Protein AF-A0A1M4TS73-F1 (afdb_monomer_lite)

Secondary structure (DSSP, 8-state):
---------------------------HHHHHHHHHHHHHHHHHHHHHHHHHHHTS-------HHHHHHHHHHHH-TTTB-HHHHHHHTTS--SS-SSS-------B-GGGT-TT----EEEEEEEEEEEETTEEEEEEEEEEE--TTTHHHHTT-SEEEEEEEEEEES---TTSSTTEEEEEE-TTTTSEEEEEEEE-SS-EEEEEEEE-TT--EEEEETTEEEETTS-SEEEEEEBTTS-EEEEEE--S---GGGHHHHHHHHTT-HHHHHHHH-TTB-

Organism: NCBI:txid288992

Foldseek 3Di:
DDDDDDDDDDDDDDDDDDDDDDPDDPDVVVVVVVVVVVVVVVVVVVVVVVVVVVPPDPQDDCDPVNVVVQVVLLVDPVQWDPPVLVVCVVVQDPDDAPDRDDRGTHGDLCVSHPVRADDKDKFWDLQFDDLDLWGKIKMFIKGADDSLCCVVQPPAGIFGLAMEIEIAPDRDPVSDPQKDKDKDCSVPVKIKIWIWGDHPPDIWTKMWIADSNGFIWMATVNDIDRCVQARYKYWWQFPVRDIDIDGHHDGGDHSVCVVVVVVVCSVDPVSSCVRVPPGTD

pLDDT: mean 85.26, std 19.3, range [32.22, 98.88]

Radius of gyration: 32.84 Å; chains: 1; bounding box: 64×88×82 Å

Structure (mmCIF, N/CA/C/O backbone):
data_AF-A0A1M4TS73-F1
#
_entry.id   AF-A0A1M4TS73-F1
#
loop_
_atom_site.group_PDB
_atom_site.id
_atom_site.type_symbol
_atom_site.label_atom_id
_atom_site.label_alt_id
_atom_site.label_comp_id
_atom_site.label_asym_id
_atom_site.label_entity_id
_atom_site.label_seq_id
_atom_site.pdbx_PDB_ins_code
_atom_site.Cartn_x
_atom_site.Cartn_y
_atom_site.Cartn_z
_atom_site.occupancy
_atom_site.B_iso_or_equiv
_atom_site.auth_seq_id
_atom_site.auth_comp_id
_atom_site.auth_asym_id
_atom_site.auth_atom_id
_atom_site.pdbx_PDB_model_num
ATOM 1 N N . MET A 1 1 ? 41.821 68.475 14.437 1.00 40.31 1 MET A N 1
ATOM 2 C CA . MET A 1 1 ? 42.630 67.751 13.431 1.00 40.31 1 MET A CA 1
ATOM 3 C C . MET A 1 1 ? 41.850 67.799 12.128 1.00 40.31 1 MET A C 1
ATOM 5 O O . MET A 1 1 ? 40.757 67.265 12.087 1.00 40.31 1 MET A O 1
ATOM 9 N N . GLN A 1 2 ? 42.126 68.826 11.324 1.00 35.62 2 GLN A N 1
ATOM 10 C CA . GLN A 1 2 ? 42.818 68.731 10.027 1.00 35.62 2 GLN A CA 1
ATOM 11 C C . GLN A 1 2 ? 42.034 67.936 8.957 1.00 35.62 2 GLN A C 1
ATOM 13 O O . GLN A 1 2 ? 41.687 66.800 9.224 1.00 35.62 2 GLN A O 1
ATOM 18 N N . VAL A 1 3 ? 41.806 68.351 7.705 1.00 32.22 3 VAL A N 1
ATOM 19 C CA . VAL A 1 3 ? 41.843 69.615 6.932 1.00 32.22 3 VAL A CA 1
ATOM 20 C C . VAL A 1 3 ? 41.870 69.170 5.452 1.00 32.22 3 VAL A C 1
ATOM 22 O O . VAL A 1 3 ? 42.671 68.307 5.124 1.00 32.22 3 VAL A O 1
ATOM 25 N N . ILE A 1 4 ? 41.047 69.801 4.594 1.00 34.78 4 ILE A N 1
ATOM 26 C CA . ILE A 1 4 ? 41.249 70.048 3.135 1.00 34.78 4 ILE A CA 1
ATOM 27 C C . ILE A 1 4 ? 41.182 68.820 2.184 1.00 34.78 4 ILE A C 1
ATOM 29 O O . ILE A 1 4 ? 41.887 67.842 2.358 1.00 34.78 4 ILE A O 1
ATOM 33 N N . SER A 1 5 ? 40.256 68.736 1.212 1.00 33.47 5 SER A N 1
ATOM 34 C CA . SER A 1 5 ? 40.048 69.539 -0.022 1.00 33.47 5 SER A CA 1
ATOM 35 C C . SER A 1 5 ? 41.071 69.265 -1.141 1.00 33.47 5 SER A C 1
ATOM 37 O O . SER A 1 5 ? 42.264 69.450 -0.944 1.00 33.47 5 SER A O 1
ATOM 39 N N . LYS A 1 6 ? 40.600 68.889 -2.344 1.00 35.94 6 LYS A N 1
ATOM 40 C CA . LYS A 1 6 ? 40.761 69.665 -3.598 1.00 35.94 6 LYS A CA 1
ATOM 41 C C . LYS A 1 6 ? 40.408 68.867 -4.863 1.00 35.94 6 LYS A C 1
ATOM 43 O O . LYS A 1 6 ? 40.908 67.779 -5.114 1.00 35.94 6 LYS A O 1
ATOM 48 N N . TYR A 1 7 ? 39.571 69.525 -5.661 1.00 35.69 7 TYR A N 1
ATOM 49 C CA . TYR A 1 7 ? 39.469 69.541 -7.122 1.00 35.69 7 TYR A CA 1
ATOM 50 C C . TYR A 1 7 ? 40.737 69.166 -7.913 1.00 35.69 7 TYR A C 1
ATOM 52 O O . TYR A 1 7 ? 41.817 69.649 -7.576 1.00 35.69 7 TYR A O 1
ATOM 60 N N . ASN A 1 8 ? 40.561 68.541 -9.090 1.00 34.25 8 ASN A N 1
ATOM 61 C CA . ASN A 1 8 ? 41.087 69.138 -10.325 1.00 34.25 8 ASN A CA 1
ATOM 62 C C . ASN A 1 8 ? 40.422 68.655 -11.629 1.00 34.25 8 ASN A C 1
ATOM 64 O O . ASN A 1 8 ? 39.814 67.595 -11.706 1.00 34.25 8 ASN A O 1
ATOM 68 N N . VAL A 1 9 ? 40.546 69.535 -12.619 1.00 38.53 9 VAL A N 1
ATOM 69 C CA . VAL A 1 9 ? 39.827 69.704 -13.891 1.00 38.53 9 VAL A CA 1
ATOM 70 C C . VAL A 1 9 ? 40.741 69.349 -15.089 1.00 38.53 9 VAL A C 1
ATOM 72 O O . VAL A 1 9 ? 41.949 69.249 -14.897 1.00 38.53 9 VAL A O 1
ATOM 75 N N . ARG A 1 10 ? 40.153 69.303 -16.306 1.00 34.16 10 ARG A N 1
ATOM 76 C CA . ARG A 1 10 ? 40.708 69.207 -17.693 1.00 34.16 10 ARG A CA 1
ATOM 77 C C . ARG A 1 10 ? 40.729 67.782 -18.275 1.00 34.16 10 ARG A C 1
ATOM 79 O O . ARG A 1 10 ? 41.041 66.838 -17.576 1.00 34.16 10 ARG A O 1
ATOM 86 N N . GLU A 1 11 ? 40.365 67.542 -19.537 1.00 37.41 11 GLU A N 1
ATOM 87 C CA . GLU A 1 11 ? 40.541 68.392 -20.719 1.00 37.41 11 GLU A CA 1
ATOM 88 C C . GLU A 1 11 ? 39.588 67.995 -21.872 1.00 37.41 11 GLU A C 1
ATOM 90 O O . GLU A 1 11 ? 39.307 66.818 -22.092 1.00 37.41 11 GLU A O 1
ATOM 95 N N . GLN A 1 12 ? 39.103 68.990 -22.623 1.00 38.12 12 GLN A N 1
ATOM 96 C CA . GLN A 1 12 ? 38.418 68.814 -23.907 1.00 38.12 12 GLN A CA 1
ATOM 97 C C . GLN A 1 12 ? 39.434 68.507 -25.014 1.00 38.12 12 GLN A C 1
ATOM 99 O O . GLN A 1 12 ? 40.472 69.162 -25.095 1.00 38.12 12 GLN A O 1
ATOM 104 N N . LYS A 1 13 ? 39.076 67.631 -25.963 1.00 39.19 13 LYS A N 1
ATOM 105 C CA . LYS A 1 13 ? 39.692 67.635 -27.297 1.00 39.19 13 LYS A CA 1
ATOM 106 C C . LYS A 1 13 ? 38.648 67.438 -28.395 1.00 39.19 13 LYS A C 1
ATOM 108 O O . LYS A 1 13 ? 37.998 66.404 -28.500 1.00 39.19 13 LYS A O 1
ATOM 113 N N . VAL A 1 14 ? 38.511 68.489 -29.196 1.00 44.00 14 VAL A N 1
ATOM 114 C CA . VAL A 1 14 ? 37.722 68.603 -30.425 1.00 44.00 14 VAL A CA 1
ATOM 115 C C . VAL A 1 14 ? 38.475 67.934 -31.572 1.00 44.00 14 VAL A C 1
ATOM 117 O O . VAL A 1 14 ? 39.599 68.349 -31.839 1.00 44.00 14 VAL A O 1
ATOM 120 N N . VAL A 1 15 ? 37.856 67.007 -32.320 1.00 40.69 15 VAL A N 1
ATOM 121 C CA . VAL A 1 15 ? 38.262 66.708 -33.711 1.00 40.69 15 VAL A CA 1
ATOM 122 C C . VAL A 1 15 ? 37.055 66.347 -34.596 1.00 40.69 15 VAL A C 1
ATOM 124 O O . VAL A 1 15 ? 36.499 65.261 -34.523 1.00 40.69 15 VAL A O 1
ATOM 127 N N . ARG A 1 16 ? 36.700 67.322 -35.442 1.00 39.31 16 ARG A N 1
ATOM 128 C CA . ARG A 1 16 ? 36.253 67.275 -36.852 1.00 39.31 16 ARG A CA 1
ATOM 129 C C . ARG A 1 16 ? 35.307 66.162 -37.339 1.00 39.31 16 ARG A C 1
ATOM 131 O O . ARG A 1 16 ? 35.669 65.005 -37.513 1.00 39.31 16 ARG A O 1
ATOM 138 N N . SER A 1 17 ? 34.142 66.634 -37.783 1.00 43.31 17 SER A N 1
ATOM 139 C CA . SER A 1 17 ? 33.205 65.991 -38.701 1.00 43.31 17 SER A CA 1
ATOM 140 C C . SER A 1 17 ? 33.832 65.650 -40.061 1.00 43.31 17 SER A C 1
ATOM 142 O O . SER A 1 17 ? 34.280 66.545 -40.780 1.00 43.31 17 SER A O 1
ATOM 144 N N . LEU A 1 18 ? 33.750 64.382 -40.464 1.00 39.09 18 LEU A N 1
ATOM 145 C CA . LEU A 1 18 ? 33.918 63.932 -41.847 1.00 39.09 18 LEU A CA 1
ATOM 146 C C . LEU A 1 18 ? 32.549 63.479 -42.374 1.00 39.09 18 LEU A C 1
ATOM 148 O O . LEU A 1 18 ? 32.055 62.411 -42.023 1.00 39.09 18 LEU A O 1
ATOM 152 N N . LYS A 1 19 ? 31.918 64.312 -43.214 1.00 45.41 19 LYS A N 1
ATOM 153 C CA . LYS A 1 19 ? 30.784 63.899 -44.053 1.00 45.41 19 LYS A CA 1
ATOM 154 C C . LYS A 1 19 ? 31.331 62.999 -45.160 1.00 45.41 19 LYS A C 1
ATOM 156 O O . LYS A 1 19 ? 31.899 63.494 -46.128 1.00 45.41 19 LYS A O 1
ATOM 161 N N . ILE A 1 20 ? 31.143 61.693 -45.020 1.00 41.62 20 ILE A N 1
ATOM 162 C CA . ILE A 1 20 ? 31.355 60.725 -46.098 1.00 41.62 20 ILE A CA 1
ATOM 163 C C . ILE A 1 20 ? 29.976 60.418 -46.679 1.00 41.62 20 ILE A C 1
ATOM 165 O O . ILE A 1 20 ? 29.132 59.832 -46.004 1.00 41.62 20 ILE A O 1
ATOM 169 N N . GLN A 1 21 ? 29.723 60.844 -47.918 1.00 43.12 21 GLN A N 1
ATOM 170 C CA . GLN A 1 21 ? 28.577 60.339 -48.669 1.00 43.12 21 GLN A CA 1
ATOM 171 C C . GLN A 1 21 ? 28.865 58.903 -49.127 1.00 43.12 21 GLN A C 1
ATOM 173 O O . GLN A 1 21 ? 29.903 58.676 -49.755 1.00 43.12 21 GLN A O 1
ATOM 178 N N . PRO A 1 22 ? 27.979 57.926 -48.867 1.00 41.22 22 PRO A N 1
ATOM 179 C CA . PRO A 1 22 ? 28.157 56.591 -49.406 1.00 41.22 22 PRO A CA 1
ATOM 180 C C . PRO A 1 22 ? 27.790 56.580 -50.893 1.00 41.22 22 PRO A C 1
ATOM 182 O O . PRO A 1 22 ? 26.641 56.772 -51.289 1.00 41.22 22 PRO A O 1
ATOM 185 N N . LYS A 1 23 ? 28.797 56.313 -51.724 1.00 45.22 23 LYS A N 1
ATOM 186 C CA . LYS A 1 23 ? 28.644 55.957 -53.134 1.00 45.22 23 LYS A CA 1
ATOM 187 C C . LYS A 1 23 ? 28.017 54.559 -53.185 1.00 45.22 23 LYS A C 1
ATOM 189 O O . LYS A 1 23 ? 28.698 53.563 -52.953 1.00 45.22 23 LYS A O 1
ATOM 194 N N . ILE A 1 24 ? 26.711 54.476 -53.435 1.00 46.25 24 ILE A N 1
ATOM 195 C CA . ILE A 1 24 ? 26.005 53.200 -53.607 1.00 46.25 24 ILE A CA 1
ATOM 196 C C . ILE A 1 24 ? 26.412 52.623 -54.969 1.00 46.25 24 ILE A C 1
ATOM 198 O O . ILE A 1 24 ? 25.808 52.930 -55.993 1.00 46.25 24 ILE A O 1
ATOM 202 N N . SER A 1 25 ? 27.454 51.789 -55.000 1.00 49.38 25 SER A N 1
ATOM 203 C CA . SER A 1 25 ? 27.663 50.873 -56.122 1.00 49.38 25 SER A CA 1
ATOM 204 C C . SER A 1 25 ? 26.724 49.682 -55.936 1.00 49.38 25 SER A C 1
ATOM 206 O O . SER A 1 25 ? 26.858 48.927 -54.970 1.00 49.38 25 SER A O 1
ATOM 208 N N . SER A 1 26 ? 25.764 49.506 -56.843 1.00 52.66 26 SER A N 1
ATOM 209 C CA . SER A 1 26 ? 24.875 48.344 -56.870 1.00 52.66 26 SER A CA 1
ATOM 210 C C . SER A 1 26 ? 25.666 47.086 -57.241 1.00 52.66 26 SER A C 1
ATOM 212 O O . SER A 1 26 ? 25.770 46.713 -58.409 1.00 52.66 26 SER A O 1
ATOM 214 N N . ASN A 1 27 ? 26.256 46.436 -56.242 1.00 49.09 27 ASN A N 1
ATOM 215 C CA . ASN A 1 27 ? 26.987 45.194 -56.430 1.00 49.09 27 ASN A CA 1
ATOM 216 C C . ASN A 1 27 ? 25.969 44.045 -56.567 1.00 49.09 27 ASN A C 1
ATOM 218 O O . ASN A 1 27 ? 25.380 43.608 -55.582 1.00 49.09 27 ASN A O 1
ATOM 222 N N . ARG A 1 28 ? 25.699 43.572 -57.793 1.00 52.41 28 ARG A N 1
ATOM 223 C CA . ARG A 1 28 ? 24.770 42.442 -58.025 1.00 52.41 28 ARG A CA 1
ATOM 224 C C . ARG A 1 28 ? 25.186 41.180 -57.257 1.00 52.41 28 ARG A C 1
ATOM 226 O O . ARG A 1 28 ? 24.311 40.417 -56.864 1.00 52.41 28 ARG A O 1
ATOM 233 N N . ASN A 1 29 ? 26.474 41.016 -56.951 1.00 52.31 29 ASN A N 1
ATOM 234 C CA . ASN A 1 29 ? 26.991 39.852 -56.228 1.00 52.31 29 ASN A CA 1
ATOM 235 C C . ASN A 1 29 ? 26.630 39.849 -54.735 1.00 52.31 29 ASN A C 1
ATOM 237 O O . ASN A 1 29 ? 26.471 38.777 -54.155 1.00 52.31 29 ASN A O 1
ATOM 241 N N . SER A 1 30 ? 26.433 41.014 -54.103 1.00 49.47 30 SER A N 1
ATOM 242 C CA . SER A 1 30 ? 26.021 41.055 -52.693 1.00 49.47 30 SER A CA 1
ATOM 243 C C . SER A 1 30 ? 24.557 40.659 -52.517 1.00 49.47 30 SER A C 1
ATOM 245 O O . SER A 1 30 ? 24.218 40.032 -51.519 1.00 49.47 30 SER A O 1
ATOM 247 N N . ARG A 1 31 ? 23.693 40.928 -53.507 1.00 51.28 31 ARG A N 1
ATOM 248 C CA . ARG A 1 31 ? 22.288 40.493 -53.473 1.00 51.28 31 ARG A CA 1
ATOM 249 C C . ARG A 1 31 ? 22.154 38.973 -53.533 1.00 51.28 31 ARG A C 1
ATOM 251 O O . ARG A 1 31 ? 21.348 38.436 -52.787 1.00 51.28 31 ARG A O 1
ATOM 258 N N . THR A 1 32 ? 22.961 38.283 -54.338 1.00 53.88 32 THR A N 1
ATOM 259 C CA . THR A 1 32 ? 22.939 36.811 -54.433 1.00 53.88 32 THR A CA 1
ATOM 260 C C . THR A 1 32 ? 23.463 36.143 -53.161 1.00 53.88 32 THR A C 1
ATOM 262 O O . THR A 1 32 ? 22.885 35.161 -52.704 1.00 53.88 32 THR A O 1
ATOM 265 N N . ILE A 1 33 ? 24.507 36.707 -52.540 1.00 56.88 33 ILE A N 1
ATOM 266 C CA . ILE A 1 33 ? 25.046 36.220 -51.258 1.00 56.88 33 ILE A CA 1
ATOM 267 C C . ILE A 1 33 ? 24.036 36.447 -50.125 1.00 56.88 33 ILE A C 1
ATOM 269 O O . ILE A 1 33 ? 23.786 35.536 -49.340 1.00 56.88 33 ILE A O 1
ATOM 273 N N . ILE A 1 34 ? 23.393 37.619 -50.072 1.00 57.78 34 ILE A N 1
ATOM 274 C CA . ILE A 1 34 ? 22.354 37.920 -49.075 1.00 57.78 34 ILE A CA 1
ATOM 275 C C . ILE A 1 34 ? 21.135 37.003 -49.261 1.00 57.78 34 ILE A C 1
ATOM 277 O O . ILE A 1 34 ? 20.620 36.490 -48.272 1.00 57.78 34 ILE A O 1
ATOM 281 N N . LEU A 1 35 ? 20.708 36.734 -50.503 1.00 56.47 35 LEU A N 1
ATOM 282 C CA . LEU A 1 35 ? 19.601 35.812 -50.792 1.00 56.47 35 LEU A CA 1
ATOM 283 C C . LEU A 1 35 ? 19.943 34.365 -50.394 1.00 56.47 35 LEU A C 1
ATOM 285 O O . LEU A 1 35 ? 19.110 33.676 -49.810 1.00 56.47 35 LEU A O 1
ATOM 289 N N . GLY A 1 36 ? 21.180 33.928 -50.654 1.00 57.94 36 GLY A N 1
ATOM 290 C CA . GLY A 1 36 ? 21.688 32.617 -50.242 1.00 57.94 36 GLY A CA 1
ATOM 291 C C . GLY A 1 36 ? 21.758 32.463 -48.720 1.00 57.94 36 GLY A C 1
ATOM 292 O O . GLY A 1 36 ? 21.301 31.456 -48.186 1.00 57.94 36 GLY A O 1
ATOM 293 N N . MET A 1 37 ? 22.238 33.483 -48.001 1.00 61.59 37 MET A N 1
ATOM 294 C CA . MET A 1 37 ? 22.248 33.489 -46.531 1.00 61.59 37 MET A CA 1
ATOM 295 C C . MET A 1 37 ? 20.830 33.506 -45.938 1.00 61.59 37 MET A C 1
ATOM 297 O O . MET A 1 37 ? 20.600 32.883 -44.903 1.00 61.59 37 MET A O 1
ATOM 301 N N . PHE A 1 38 ? 19.865 34.153 -46.601 1.00 65.31 38 PHE A N 1
ATOM 302 C CA . PHE A 1 38 ? 18.457 34.139 -46.187 1.00 65.31 38 PHE A CA 1
ATOM 303 C C . PHE A 1 38 ? 17.812 32.754 -46.359 1.00 65.31 38 PHE A C 1
ATOM 305 O O . PHE A 1 38 ? 17.108 32.290 -45.466 1.00 65.31 38 PHE A O 1
ATOM 312 N N . LEU A 1 39 ? 18.097 32.064 -47.467 1.00 63.50 39 LEU A N 1
ATOM 313 C CA . LEU A 1 39 ? 17.620 30.700 -47.729 1.00 63.50 39 LEU A CA 1
ATOM 314 C C . LEU A 1 39 ? 18.223 29.674 -46.760 1.00 63.50 39 LEU A C 1
ATOM 316 O O . LEU A 1 39 ? 17.501 28.829 -46.235 1.00 63.50 39 LEU A O 1
ATOM 320 N N . VAL A 1 40 ? 19.521 29.782 -46.459 1.00 69.38 40 VAL A N 1
ATOM 321 C CA . VAL A 1 40 ? 20.187 28.928 -45.459 1.00 69.38 40 VAL A CA 1
ATOM 322 C C . VAL A 1 40 ? 19.634 29.195 -44.054 1.00 69.38 40 VAL A C 1
ATOM 324 O O . VAL A 1 40 ? 19.357 28.251 -43.321 1.00 69.38 40 VAL A O 1
ATOM 327 N N . SER A 1 41 ? 19.389 30.459 -43.698 1.00 65.25 41 SER A N 1
ATOM 328 C CA . SER A 1 41 ? 18.731 30.853 -42.443 1.00 65.25 41 SER A CA 1
ATOM 329 C C . SER A 1 41 ? 17.328 30.243 -42.302 1.00 65.25 41 SER A C 1
ATOM 331 O O . SER A 1 41 ? 17.013 29.655 -41.266 1.00 65.25 41 SER A O 1
ATOM 333 N N . GLN A 1 42 ? 16.506 30.296 -43.357 1.00 68.62 42 GLN A N 1
ATOM 334 C CA . GLN A 1 42 ? 15.168 29.697 -43.346 1.00 68.62 42 GLN A CA 1
ATOM 335 C C . GLN A 1 42 ? 15.200 28.167 -43.261 1.00 68.62 42 GLN A C 1
ATOM 337 O O . GLN A 1 42 ? 14.397 27.586 -42.533 1.00 68.62 42 GLN A O 1
ATOM 342 N N . LEU A 1 43 ? 16.152 27.510 -43.931 1.00 68.62 43 LEU A N 1
ATOM 343 C CA . LEU A 1 43 ? 16.362 26.064 -43.817 1.00 68.62 43 LEU A CA 1
ATOM 344 C C . LEU A 1 43 ? 16.800 25.662 -42.402 1.00 68.62 43 LEU A C 1
ATOM 346 O O . LEU A 1 43 ? 16.253 24.714 -41.847 1.00 68.62 43 LEU A O 1
ATOM 350 N N . VAL A 1 44 ? 17.717 26.404 -41.776 1.00 68.94 44 VAL A N 1
ATOM 351 C CA . VAL A 1 44 ? 18.142 26.155 -40.387 1.00 68.94 44 VAL A CA 1
ATOM 352 C C . VAL A 1 44 ? 16.976 26.347 -39.410 1.00 68.94 44 VAL A C 1
ATOM 354 O O . VAL A 1 44 ? 16.766 25.503 -38.542 1.00 68.94 44 VAL A O 1
ATOM 357 N N . LEU A 1 45 ? 16.155 27.388 -39.582 1.00 62.56 45 LEU A N 1
ATOM 358 C CA . LEU A 1 45 ? 14.942 27.602 -38.780 1.00 62.56 45 LEU A CA 1
ATOM 359 C C . LEU A 1 45 ? 13.899 26.485 -38.970 1.00 62.56 45 LEU A C 1
ATOM 361 O O . LEU A 1 45 ? 13.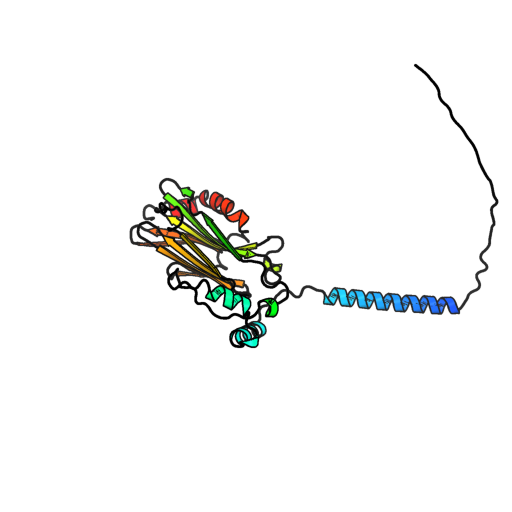268 26.075 -37.993 1.00 62.56 45 LEU A O 1
ATOM 365 N N . LEU A 1 46 ? 13.749 25.945 -40.184 1.00 61.69 46 LEU A N 1
ATOM 366 C CA . LEU A 1 46 ? 12.899 24.780 -40.475 1.00 61.69 46 LEU A CA 1
ATOM 367 C C . LEU A 1 46 ? 13.430 23.494 -39.821 1.00 61.69 46 LEU A C 1
ATOM 369 O O . LEU A 1 46 ? 12.654 22.729 -39.253 1.00 61.69 46 LEU A O 1
ATOM 373 N N . PHE A 1 47 ? 14.748 23.272 -39.820 1.00 58.84 47 PHE A N 1
ATOM 374 C CA . PHE A 1 47 ? 15.355 22.125 -39.135 1.00 58.84 47 PHE A CA 1
ATOM 375 C C . PHE A 1 47 ? 15.255 22.228 -37.607 1.00 58.84 47 PHE A C 1
ATOM 377 O O . PHE A 1 47 ? 14.987 21.217 -36.956 1.00 58.84 47 PHE A O 1
ATOM 384 N N . ILE A 1 48 ? 15.413 23.426 -37.033 1.00 62.53 48 ILE A N 1
ATOM 385 C CA . ILE A 1 48 ? 15.259 23.664 -35.588 1.00 62.53 48 ILE A CA 1
ATOM 386 C C . ILE A 1 48 ? 13.800 23.466 -35.161 1.00 62.53 48 ILE A C 1
ATOM 388 O O . ILE A 1 48 ? 13.539 22.820 -34.149 1.00 62.53 48 ILE A O 1
ATOM 392 N N . SER A 1 49 ? 12.837 23.962 -35.941 1.00 59.25 49 SER A N 1
ATOM 393 C CA . SER A 1 49 ? 11.411 23.772 -35.647 1.00 59.25 49 SER A CA 1
ATOM 394 C C . SER A 1 49 ? 10.951 22.322 -35.850 1.00 59.25 49 SER A C 1
ATOM 396 O O . SER A 1 49 ? 10.156 21.833 -35.049 1.00 59.25 49 SER A O 1
ATOM 398 N N . ALA A 1 50 ? 11.503 21.587 -36.822 1.00 56.69 50 ALA A N 1
ATOM 399 C CA . ALA A 1 50 ? 11.256 20.152 -36.982 1.00 56.69 50 ALA A CA 1
ATOM 400 C C . ALA A 1 50 ? 11.848 19.312 -35.832 1.00 56.69 50 ALA A C 1
ATOM 402 O O . ALA A 1 50 ? 11.175 18.410 -35.335 1.00 56.69 50 ALA A O 1
ATOM 403 N N . HIS A 1 51 ? 13.055 19.637 -35.349 1.00 56.25 51 HIS A N 1
ATOM 404 C CA . HIS A 1 51 ? 13.638 18.988 -34.165 1.00 56.25 51 HIS A CA 1
ATOM 405 C C . HIS A 1 51 ? 12.858 19.322 -32.885 1.00 56.25 51 HIS A C 1
ATOM 407 O O . HIS A 1 51 ? 12.581 18.427 -32.090 1.00 56.25 51 HIS A O 1
ATOM 413 N N . ALA A 1 52 ? 12.417 20.572 -32.715 1.00 52.19 52 ALA A N 1
ATOM 414 C CA . ALA A 1 52 ? 11.580 20.971 -31.584 1.00 52.19 52 ALA A CA 1
ATOM 415 C C . ALA A 1 52 ? 10.195 20.292 -31.607 1.00 52.19 52 ALA A C 1
ATOM 417 O O . ALA A 1 52 ? 9.654 19.953 -30.555 1.00 52.19 52 ALA A O 1
ATOM 418 N N . GLN A 1 53 ? 9.630 20.041 -32.794 1.00 51.06 53 GLN A N 1
ATOM 419 C CA . GLN A 1 53 ? 8.360 19.325 -32.950 1.00 51.06 53 GLN A CA 1
ATOM 420 C C . GLN A 1 53 ? 8.515 17.804 -32.759 1.00 51.06 53 GLN A C 1
ATOM 422 O O . GLN A 1 53 ? 7.597 17.172 -32.240 1.00 51.06 53 GLN A O 1
ATOM 427 N N . ALA A 1 54 ? 9.659 17.214 -33.130 1.00 48.91 54 ALA A N 1
ATOM 428 C CA . ALA A 1 54 ? 9.979 15.804 -32.874 1.00 48.91 54 ALA A CA 1
ATOM 429 C C . ALA A 1 54 ? 10.291 15.524 -31.391 1.00 48.91 54 ALA A C 1
ATOM 431 O O . ALA A 1 54 ? 10.112 14.405 -30.918 1.00 48.91 54 ALA A O 1
ATOM 432 N N . GLN A 1 55 ? 10.670 16.556 -30.634 1.00 45.19 55 GLN A N 1
ATOM 433 C CA . GLN A 1 55 ? 10.830 16.520 -29.180 1.00 45.19 55 GLN A CA 1
ATOM 434 C C . GLN A 1 55 ? 9.509 16.803 -28.429 1.00 45.19 55 GLN A C 1
ATOM 436 O O . GLN A 1 55 ? 9.510 17.177 -27.256 1.00 45.19 55 GLN A O 1
ATOM 441 N N . LYS A 1 56 ? 8.352 16.613 -29.083 1.00 47.94 56 LYS A N 1
ATOM 442 C CA . LYS A 1 56 ? 7.045 16.584 -28.413 1.00 47.94 56 LYS A CA 1
ATOM 443 C C . LYS A 1 56 ? 6.867 15.271 -27.650 1.00 47.94 56 LYS A C 1
ATOM 445 O O . LYS A 1 56 ? 6.565 14.247 -28.251 1.00 47.94 56 LYS A O 1
ATOM 450 N N . ASN A 1 57 ? 7.009 15.357 -26.325 1.00 53.78 57 ASN A N 1
ATOM 451 C CA . ASN A 1 57 ? 6.391 14.516 -25.289 1.00 53.78 57 ASN A CA 1
ATOM 452 C C . ASN A 1 57 ? 5.827 13.171 -25.774 1.00 53.78 57 ASN A C 1
ATOM 454 O O . ASN A 1 57 ? 4.613 13.008 -25.929 1.00 53.78 57 ASN A O 1
ATOM 458 N N . THR A 1 58 ? 6.687 12.171 -25.937 1.00 60.06 58 THR A N 1
ATOM 459 C CA . THR A 1 58 ? 6.222 10.786 -25.954 1.00 60.06 58 THR A CA 1
ATOM 460 C C . THR A 1 58 ? 5.895 10.384 -24.520 1.00 60.06 58 THR A C 1
ATOM 462 O O . THR A 1 58 ? 6.724 9.847 -23.788 1.00 60.06 58 THR A O 1
ATOM 465 N N . LYS A 1 59 ? 4.662 10.689 -24.100 1.00 80.44 59 LYS A N 1
ATOM 466 C CA . LYS A 1 59 ? 4.070 10.156 -22.869 1.00 80.44 59 LYS A CA 1
ATOM 467 C C . LYS A 1 59 ? 4.361 8.660 -22.779 1.00 80.44 59 LYS A C 1
ATOM 469 O O . LYS A 1 59 ? 4.186 7.931 -23.761 1.00 80.44 59 LYS A O 1
ATOM 474 N N . PHE A 1 60 ? 4.800 8.201 -21.609 1.00 88.25 60 PHE A N 1
ATOM 475 C CA . PHE A 1 60 ? 5.023 6.779 -21.403 1.00 88.25 60 PHE A CA 1
ATOM 476 C C . PHE A 1 60 ? 3.727 6.004 -21.670 1.00 88.25 60 PHE A C 1
ATOM 478 O O . PHE A 1 60 ? 2.667 6.318 -21.129 1.00 88.25 60 PHE A O 1
ATOM 485 N N . ASN A 1 61 ? 3.833 4.986 -22.519 1.00 90.50 61 ASN A N 1
ATOM 486 C CA . ASN A 1 61 ? 2.740 4.086 -22.858 1.00 90.50 61 ASN A CA 1
ATOM 487 C C . ASN A 1 61 ? 3.182 2.644 -22.604 1.00 90.50 61 ASN A C 1
ATOM 489 O O . ASN A 1 61 ? 4.217 2.239 -23.141 1.00 90.50 61 ASN A O 1
ATOM 493 N N . TRP A 1 62 ? 2.415 1.892 -21.813 1.00 93.50 62 TRP A N 1
ATOM 494 C CA . TRP A 1 62 ? 2.672 0.488 -21.472 1.00 93.50 62 TRP A CA 1
ATOM 495 C C . TRP A 1 62 ? 1.731 -0.443 -22.242 1.00 93.50 62 TRP A C 1
ATOM 497 O O . TRP A 1 62 ? 0.833 -1.076 -21.686 1.00 93.50 62 TRP A O 1
ATOM 507 N N . ASP A 1 63 ? 1.911 -0.468 -23.560 1.00 93.88 63 ASP A N 1
ATOM 508 C CA . ASP A 1 63 ? 1.101 -1.274 -24.470 1.00 93.88 63 ASP A CA 1
ATOM 509 C C . ASP A 1 63 ? 1.428 -2.778 -24.412 1.00 93.88 63 ASP A C 1
ATOM 511 O O . ASP A 1 63 ? 2.371 -3.232 -23.756 1.00 93.88 63 ASP A O 1
ATOM 515 N N . LEU A 1 64 ? 0.624 -3.570 -25.126 1.00 95.44 64 LEU A N 1
ATOM 516 C CA . LEU A 1 64 ? 0.781 -5.021 -25.206 1.00 95.44 64 LEU A CA 1
ATOM 517 C C . LEU A 1 64 ? 2.163 -5.442 -25.731 1.00 95.44 64 LEU A C 1
ATOM 519 O O . LEU A 1 64 ? 2.718 -6.422 -25.241 1.00 95.44 64 LEU A O 1
ATOM 523 N N . SER A 1 65 ? 2.737 -4.707 -26.686 1.00 96.06 65 SER A N 1
ATOM 524 C CA . SER A 1 65 ? 4.050 -5.036 -27.252 1.00 96.06 65 SER A CA 1
ATOM 525 C C . SER A 1 65 ? 5.141 -4.945 -26.185 1.00 96.06 65 SER A C 1
ATOM 527 O O . SER A 1 65 ? 5.910 -5.888 -25.988 1.00 96.06 65 SER A O 1
ATOM 529 N N . LYS A 1 66 ? 5.153 -3.856 -25.406 1.00 94.69 66 LYS A N 1
ATOM 530 C CA . LYS A 1 66 ? 6.101 -3.683 -24.297 1.00 94.69 66 LYS A CA 1
ATOM 531 C C . LYS A 1 66 ? 5.886 -4.687 -23.171 1.00 94.69 66 LYS A C 1
ATOM 533 O O . LYS A 1 66 ? 6.867 -5.196 -22.633 1.00 94.69 66 LYS A O 1
ATOM 538 N N . LYS A 1 67 ? 4.632 -5.025 -22.850 1.00 95.50 67 LYS A N 1
ATOM 539 C CA . LYS A 1 67 ? 4.305 -6.083 -21.878 1.00 95.50 67 LYS A CA 1
ATOM 540 C C . LYS A 1 67 ? 4.873 -7.438 -22.307 1.00 95.50 67 LYS A C 1
ATOM 542 O O . LYS A 1 67 ? 5.531 -8.101 -21.509 1.00 95.50 67 LYS A O 1
ATOM 547 N N . LEU A 1 68 ? 4.684 -7.821 -23.572 1.00 97.31 68 LEU A N 1
ATOM 548 C CA . LEU A 1 68 ? 5.228 -9.065 -24.125 1.00 97.31 68 LEU A CA 1
ATOM 549 C C . LEU A 1 68 ? 6.760 -9.058 -24.157 1.00 97.31 68 LEU A C 1
ATOM 551 O O . LEU A 1 68 ? 7.384 -10.062 -23.825 1.00 97.31 68 LEU A O 1
ATOM 555 N N . GLN A 1 69 ? 7.382 -7.928 -24.501 1.00 96.81 69 GLN A N 1
ATOM 556 C CA . GLN A 1 69 ? 8.837 -7.809 -24.435 1.00 96.81 69 GLN A CA 1
ATOM 557 C C . GLN A 1 69 ? 9.352 -7.928 -22.994 1.00 96.81 69 GLN A C 1
ATOM 559 O O . GLN A 1 69 ? 10.359 -8.589 -22.753 1.00 96.81 69 GLN A O 1
ATOM 564 N N . HIS A 1 70 ? 8.663 -7.324 -22.023 1.00 95.88 70 HIS A N 1
ATOM 565 C CA . HIS A 1 70 ? 9.027 -7.438 -20.614 1.00 95.88 70 HIS A CA 1
ATOM 566 C C . HIS A 1 70 ? 8.908 -8.878 -20.101 1.00 95.88 70 HIS A C 1
ATOM 568 O O . HIS A 1 70 ? 9.802 -9.333 -19.391 1.00 95.88 70 HIS A O 1
ATOM 574 N N . LEU A 1 71 ? 7.864 -9.608 -20.507 1.00 96.31 71 LEU A N 1
ATOM 575 C CA . LEU A 1 71 ? 7.714 -11.035 -20.213 1.00 96.31 71 LEU A CA 1
ATOM 576 C C . LEU A 1 71 ? 8.899 -11.846 -20.757 1.00 96.31 71 LEU A C 1
ATOM 578 O O . LEU A 1 71 ? 9.541 -12.562 -19.995 1.00 96.31 71 LEU A O 1
ATOM 582 N N . ARG A 1 72 ? 9.263 -11.652 -22.031 1.00 97.88 72 ARG A N 1
ATOM 583 C CA . ARG A 1 72 ? 10.433 -12.315 -22.636 1.00 97.88 72 ARG A CA 1
ATOM 584 C C . ARG A 1 72 ? 11.722 -12.015 -21.873 1.00 97.88 72 ARG A C 1
ATOM 586 O O . ARG A 1 72 ? 12.510 -12.918 -21.629 1.00 97.88 72 ARG A O 1
ATOM 593 N N . ASN A 1 73 ? 11.920 -10.770 -21.439 1.00 96.88 73 ASN A N 1
ATOM 594 C CA . ASN A 1 73 ? 13.084 -10.411 -20.626 1.00 96.88 73 ASN A CA 1
ATOM 595 C C . ASN A 1 73 ? 13.065 -11.134 -19.260 1.00 96.88 73 ASN A C 1
ATOM 597 O O . ASN A 1 73 ? 14.105 -11.539 -18.755 1.00 96.88 73 ASN A O 1
ATOM 601 N N . ARG A 1 74 ? 11.901 -11.354 -18.637 1.00 95.38 74 ARG A N 1
ATOM 602 C CA . ARG A 1 74 ? 11.837 -12.150 -17.394 1.00 95.38 74 ARG A CA 1
ATOM 603 C C . ARG A 1 74 ? 12.275 -13.600 -17.601 1.00 95.38 74 ARG A C 1
ATOM 605 O O . ARG A 1 74 ? 12.861 -14.172 -16.691 1.00 95.38 74 ARG A O 1
ATOM 612 N N . GLU A 1 75 ? 12.056 -14.159 -18.782 1.00 96.00 75 GLU A N 1
ATOM 613 C CA . GLU A 1 75 ? 12.417 -15.540 -19.128 1.00 96.00 75 GLU A CA 1
ATOM 614 C C . GLU A 1 75 ? 13.848 -15.667 -19.691 1.00 96.00 75 GLU A C 1
ATOM 616 O O . GLU A 1 75 ? 14.433 -16.748 -19.667 1.00 96.00 75 GLU A O 1
ATOM 621 N N . ASP A 1 76 ? 14.449 -14.563 -20.147 1.00 97.50 76 ASP A N 1
ATOM 622 C CA . ASP A 1 76 ? 15.796 -14.531 -20.720 1.00 97.50 76 ASP A CA 1
ATOM 623 C C . ASP A 1 76 ? 16.868 -14.150 -19.687 1.00 97.50 76 ASP A C 1
ATOM 625 O O . ASP A 1 76 ? 17.057 -12.978 -19.332 1.00 97.50 76 ASP A O 1
ATOM 629 N N . SER A 1 77 ? 17.656 -15.149 -19.282 1.00 96.94 77 SER A N 1
ATOM 630 C CA . SER A 1 77 ? 18.747 -14.995 -18.314 1.00 96.94 77 SER A CA 1
ATOM 631 C C . SER A 1 77 ? 19.840 -13.989 -18.695 1.00 96.94 77 SER A C 1
ATOM 633 O O . SER A 1 77 ? 20.533 -13.469 -17.813 1.00 96.94 77 SER A O 1
ATOM 635 N N . THR A 1 78 ? 19.991 -13.656 -19.982 1.00 97.38 78 THR A N 1
ATOM 636 C CA . THR A 1 78 ? 20.961 -12.649 -20.442 1.00 97.38 78 THR A CA 1
ATOM 637 C C . THR A 1 78 ? 20.545 -11.222 -20.065 1.00 97.38 78 THR A C 1
ATOM 639 O O . THR A 1 78 ? 21.389 -10.325 -19.930 1.00 97.38 78 THR A O 1
ATOM 642 N N . THR A 1 79 ? 19.252 -11.008 -19.815 1.00 97.06 79 THR A N 1
ATOM 643 C CA . THR A 1 79 ? 18.684 -9.701 -19.471 1.00 97.06 79 THR A CA 1
ATOM 644 C C . THR A 1 79 ? 18.645 -9.442 -17.964 1.00 97.06 79 THR A C 1
ATOM 646 O O . THR A 1 79 ? 18.457 -8.297 -17.538 1.00 97.06 79 THR A O 1
ATOM 649 N N . TRP A 1 80 ? 18.855 -10.474 -17.142 1.00 96.81 80 TRP A N 1
ATOM 650 C CA . TRP A 1 80 ? 18.721 -10.396 -15.692 1.00 96.81 80 TRP A CA 1
ATOM 651 C C . TRP A 1 80 ? 19.785 -9.524 -15.021 1.00 96.81 80 TRP A C 1
ATOM 653 O O . TRP A 1 80 ? 20.958 -9.458 -15.411 1.00 96.81 80 TRP A O 1
ATOM 663 N N . SER A 1 81 ? 19.382 -8.868 -13.935 1.00 95.00 81 SER A N 1
ATOM 664 C CA . SER A 1 81 ? 20.294 -8.164 -13.042 1.00 95.00 81 SER A CA 1
ATOM 665 C C . SER A 1 81 ? 20.943 -9.147 -12.066 1.00 95.00 81 SER A C 1
ATOM 667 O O . SER A 1 81 ? 20.435 -9.388 -10.971 1.00 95.00 81 SER A O 1
ATOM 669 N N . LYS A 1 82 ? 22.122 -9.676 -12.428 1.00 95.00 82 LYS A N 1
ATOM 670 C CA . LYS A 1 82 ? 22.932 -10.532 -11.533 1.00 95.00 82 LYS A CA 1
ATOM 671 C C . LYS A 1 82 ? 23.230 -9.862 -10.188 1.00 95.00 82 LYS A C 1
ATOM 673 O O . LYS A 1 82 ? 23.320 -10.538 -9.168 1.00 95.00 82 LYS A O 1
ATOM 678 N N . ARG A 1 83 ? 23.383 -8.531 -10.185 1.00 93.81 83 ARG A N 1
ATOM 679 C CA . ARG A 1 83 ? 23.616 -7.741 -8.970 1.00 93.81 83 ARG A CA 1
ATOM 680 C C . ARG A 1 83 ? 22.417 -7.804 -8.027 1.00 93.81 83 ARG A C 1
ATOM 682 O O . ARG A 1 83 ? 22.622 -8.126 -6.864 1.00 93.81 83 ARG A O 1
ATOM 689 N N . ASN A 1 84 ? 21.211 -7.503 -8.517 1.00 92.06 84 ASN A N 1
ATOM 690 C CA . ASN A 1 84 ? 20.007 -7.509 -7.678 1.00 92.06 84 ASN A CA 1
ATOM 691 C C . ASN A 1 84 ? 19.740 -8.920 -7.162 1.00 92.06 84 ASN A C 1
ATOM 693 O O . ASN A 1 84 ? 19.628 -9.101 -5.960 1.00 92.06 84 ASN A O 1
ATOM 697 N N . PHE A 1 85 ? 19.807 -9.919 -8.043 1.00 95.06 85 PHE A N 1
ATOM 698 C CA . PHE A 1 85 ? 19.603 -11.310 -7.653 1.00 95.06 85 PHE A CA 1
ATOM 699 C C . PHE A 1 85 ? 20.588 -11.770 -6.564 1.00 95.06 85 PHE A C 1
ATOM 701 O O . PHE A 1 85 ? 20.186 -12.384 -5.585 1.00 95.06 85 PHE A O 1
ATOM 708 N N . LYS A 1 86 ? 21.877 -11.412 -6.666 1.00 94.94 86 LYS A N 1
ATOM 709 C CA . LYS A 1 86 ? 22.873 -11.734 -5.628 1.00 94.94 86 LYS A CA 1
ATOM 710 C C . LYS A 1 86 ? 22.610 -11.027 -4.293 1.00 94.94 86 LYS A C 1
ATOM 712 O O . LYS A 1 86 ? 23.025 -11.549 -3.263 1.00 94.94 86 LYS A O 1
ATOM 717 N N . ILE A 1 87 ? 22.025 -9.830 -4.309 1.00 92.19 87 ILE A N 1
ATOM 718 C CA . ILE A 1 87 ? 21.617 -9.133 -3.081 1.00 92.19 87 ILE A CA 1
ATOM 719 C C . ILE A 1 87 ? 20.432 -9.879 -2.470 1.00 92.19 87 ILE A C 1
ATOM 721 O O . ILE A 1 87 ? 20.521 -10.282 -1.320 1.00 92.19 87 ILE A O 1
ATOM 725 N N . ASP A 1 88 ? 19.408 -10.164 -3.271 1.00 92.25 88 ASP A N 1
ATOM 726 C CA . ASP A 1 88 ? 18.177 -10.813 -2.815 1.00 92.25 88 ASP A CA 1
ATOM 727 C C . ASP A 1 88 ? 18.441 -12.211 -2.224 1.00 92.25 88 ASP A C 1
ATOM 729 O O . ASP A 1 88 ? 17.854 -12.582 -1.215 1.00 92.25 88 ASP A O 1
ATOM 733 N N . LEU A 1 89 ? 19.394 -12.970 -2.782 1.00 94.38 89 LEU A N 1
ATOM 734 C CA . LEU A 1 89 ? 19.797 -14.280 -2.250 1.00 94.38 89 LEU A CA 1
ATOM 735 C C . LEU A 1 89 ? 20.393 -14.237 -0.830 1.00 94.38 89 LEU A C 1
ATOM 737 O O . LEU A 1 89 ? 20.490 -15.285 -0.194 1.00 94.38 89 LEU A O 1
ATOM 741 N N . LYS A 1 90 ? 20.848 -13.076 -0.342 1.00 92.75 90 LYS A N 1
ATOM 742 C CA . LYS A 1 90 ? 21.416 -12.946 1.012 1.00 92.75 90 LYS A CA 1
ATOM 743 C C . LYS A 1 90 ? 20.353 -12.763 2.087 1.00 92.75 90 LYS A C 1
ATOM 745 O O . LYS A 1 90 ? 20.615 -13.112 3.232 1.00 92.75 90 LYS A O 1
ATOM 750 N N . ASP A 1 91 ? 19.188 -12.262 1.695 1.00 85.94 91 ASP A N 1
ATOM 751 C CA . ASP A 1 91 ? 18.115 -11.839 2.592 1.00 85.94 91 ASP A CA 1
ATOM 752 C C . ASP A 1 91 ? 16.861 -12.708 2.367 1.00 85.94 91 ASP A C 1
ATOM 754 O O . ASP A 1 91 ? 15.733 -12.224 2.403 1.00 85.94 91 ASP A O 1
ATOM 758 N N . ILE A 1 92 ? 17.053 -14.004 2.073 1.00 87.88 92 ILE A N 1
ATOM 759 C CA . ILE A 1 92 ? 15.938 -14.941 1.885 1.00 87.88 92 ILE A CA 1
ATOM 760 C C . ILE A 1 92 ? 15.246 -15.173 3.226 1.00 87.88 92 ILE A C 1
ATOM 762 O O . ILE A 1 92 ? 15.825 -15.746 4.151 1.00 87.88 92 ILE A O 1
ATOM 766 N N . GLU A 1 93 ? 13.969 -14.817 3.280 1.00 83.12 93 GLU A N 1
ATOM 767 C CA . GLU A 1 93 ? 13.072 -15.167 4.371 1.00 83.12 93 GLU A CA 1
ATOM 768 C C . GLU A 1 93 ? 12.151 -16.316 3.945 1.00 83.12 93 GLU A C 1
ATOM 770 O O . GLU A 1 93 ? 11.610 -16.329 2.841 1.00 83.12 93 GLU A O 1
ATOM 775 N N . PHE A 1 94 ? 11.953 -17.294 4.831 1.00 83.69 94 PHE A N 1
ATOM 776 C CA . PHE A 1 94 ? 11.069 -18.448 4.592 1.00 83.69 94 PHE A CA 1
ATOM 777 C C . PHE A 1 94 ? 9.723 -18.332 5.319 1.00 83.69 94 PHE A C 1
ATOM 779 O O . PHE A 1 94 ? 8.902 -19.247 5.290 1.00 83.69 94 PHE A O 1
ATOM 786 N N . SER A 1 95 ? 9.491 -17.207 5.987 1.00 81.00 95 SER A N 1
ATOM 787 C CA . SER A 1 95 ? 8.283 -16.911 6.750 1.00 81.00 95 SER A CA 1
ATOM 788 C C . SER A 1 95 ? 8.044 -15.409 6.707 1.00 81.00 95 SER A C 1
ATOM 790 O O . SER A 1 95 ? 8.994 -14.655 6.861 1.00 81.00 95 SER A O 1
ATOM 792 N N . GLY A 1 96 ? 6.807 -14.967 6.513 1.00 74.38 96 GLY A N 1
ATOM 793 C CA . GLY A 1 96 ? 6.516 -13.552 6.279 1.00 74.38 96 GLY A CA 1
ATOM 794 C C . GLY A 1 96 ? 5.132 -13.364 5.669 1.00 74.38 96 GLY A C 1
ATOM 795 O O . GLY A 1 96 ? 4.390 -14.338 5.521 1.00 74.38 96 GLY A O 1
ATOM 796 N N . LYS A 1 97 ? 4.731 -12.121 5.382 1.00 72.19 97 LYS A N 1
ATOM 797 C CA . LYS A 1 97 ? 3.306 -11.756 5.367 1.00 72.19 97 LYS A CA 1
ATOM 798 C C . LYS A 1 97 ? 2.835 -10.934 4.177 1.00 72.19 97 LYS A C 1
ATOM 800 O O . LYS A 1 97 ? 3.582 -10.091 3.703 1.00 72.19 97 LYS A O 1
ATOM 805 N N . PRO A 1 98 ? 1.526 -11.014 3.868 1.00 88.62 98 PRO A N 1
ATOM 806 C CA . PRO A 1 98 ? 0.692 -12.217 3.928 1.00 88.62 98 PRO A CA 1
ATOM 807 C C . PRO A 1 98 ? 1.229 -13.328 3.018 1.00 88.62 98 PRO A C 1
ATOM 809 O O . PRO A 1 98 ? 0.790 -14.467 3.137 1.00 88.62 98 PRO A O 1
ATOM 812 N N . MET A 1 99 ? 2.188 -13.013 2.145 1.00 91.44 99 MET A N 1
ATOM 813 C CA . MET A 1 99 ? 2.932 -13.972 1.347 1.00 91.44 99 MET A CA 1
ATOM 814 C C . MET A 1 99 ? 4.426 -13.858 1.643 1.00 91.44 99 MET A C 1
ATOM 816 O O . MET A 1 99 ? 4.967 -12.764 1.791 1.00 91.44 99 MET A O 1
ATOM 820 N N . VAL A 1 100 ? 5.103 -15.002 1.677 1.00 91.06 100 VAL A N 1
ATOM 821 C CA . VAL A 1 100 ? 6.568 -15.043 1.674 1.00 91.06 100 VAL A CA 1
ATOM 822 C C . VAL A 1 100 ? 7.063 -14.515 0.327 1.00 91.06 100 VAL A C 1
ATOM 824 O O . VAL A 1 100 ? 6.609 -14.973 -0.725 1.00 91.06 100 VAL A O 1
ATOM 827 N N . GLU A 1 101 ? 7.974 -13.542 0.347 1.00 88.31 101 GLU A N 1
ATOM 828 C CA . GLU A 1 101 ? 8.564 -12.997 -0.876 1.00 88.31 101 GLU A CA 1
ATOM 829 C C . GLU A 1 101 ? 9.554 -14.000 -1.471 1.00 88.31 101 GLU A C 1
ATOM 831 O O . GLU A 1 101 ? 10.637 -14.234 -0.940 1.00 88.31 101 GLU A O 1
ATOM 836 N N . GLY A 1 102 ? 9.182 -14.611 -2.595 1.00 90.25 102 GLY A N 1
ATOM 837 C CA . GLY A 1 102 ? 10.099 -15.457 -3.349 1.00 90.25 102 GLY A CA 1
ATOM 838 C C . GLY A 1 102 ? 11.201 -14.634 -4.018 1.00 90.25 102 GLY A C 1
ATOM 839 O O . GLY A 1 102 ? 10.945 -13.566 -4.578 1.00 90.25 102 GLY A O 1
ATOM 840 N N . VAL A 1 103 ? 12.426 -15.162 -4.018 1.00 92.06 103 VAL A N 1
ATOM 841 C CA . VAL A 1 103 ? 13.558 -14.555 -4.727 1.00 92.06 103 VAL A CA 1
ATOM 842 C C . VAL A 1 103 ? 13.627 -15.101 -6.151 1.00 92.06 103 VAL A C 1
ATOM 844 O O . VAL A 1 103 ? 14.037 -16.237 -6.383 1.00 92.06 103 VAL A O 1
ATOM 847 N N . PHE A 1 104 ? 13.246 -14.263 -7.115 1.00 93.00 104 PHE A N 1
ATOM 848 C CA . PHE A 1 104 ? 13.329 -14.555 -8.545 1.00 93.00 104 PHE A CA 1
ATOM 849 C C . PHE A 1 104 ? 14.362 -13.639 -9.208 1.00 93.00 104 PHE A C 1
ATOM 851 O O . PHE A 1 104 ? 14.436 -12.453 -8.871 1.00 93.00 104 PHE A O 1
ATOM 858 N N . PRO A 1 105 ? 15.149 -14.128 -10.179 1.00 93.69 105 PRO A N 1
ATOM 859 C CA . PRO A 1 105 ? 15.953 -13.234 -10.989 1.00 93.69 105 PRO A CA 1
ATOM 860 C C . PRO A 1 105 ? 15.034 -12.347 -11.844 1.00 93.69 105 PRO A C 1
ATOM 862 O O . PRO A 1 105 ? 14.076 -12.816 -12.453 1.00 93.69 105 PRO A O 1
ATOM 865 N N . GLY A 1 106 ? 15.323 -11.045 -11.873 1.00 93.31 106 GLY A N 1
ATOM 866 C CA . GLY A 1 106 ? 14.547 -10.058 -12.625 1.00 93.31 106 GLY A CA 1
ATOM 867 C C . GLY A 1 106 ? 15.385 -9.341 -13.686 1.00 93.31 106 GLY A C 1
ATOM 868 O O . GLY A 1 106 ? 16.602 -9.193 -13.506 1.00 93.31 106 GLY A O 1
ATOM 869 N N . PRO A 1 107 ? 14.768 -8.860 -14.781 1.00 95.06 107 PRO A N 1
ATOM 870 C CA . PRO A 1 107 ? 15.456 -8.108 -15.825 1.00 95.06 107 PRO A CA 1
ATOM 871 C C . PRO A 1 107 ? 16.047 -6.798 -15.286 1.00 95.06 107 PRO A C 1
ATOM 873 O O . PRO A 1 107 ? 15.566 -6.216 -14.312 1.00 95.06 107 PRO A O 1
ATOM 876 N N . LYS A 1 108 ? 17.103 -6.298 -15.934 1.00 94.88 108 LYS A N 1
ATOM 877 C CA . LYS A 1 108 ? 17.667 -4.974 -15.630 1.00 94.88 108 LYS A CA 1
ATOM 878 C C . LYS A 1 108 ? 16.610 -3.890 -15.859 1.00 94.88 108 LYS A C 1
ATOM 880 O O . LYS A 1 108 ? 16.018 -3.821 -16.933 1.00 94.88 108 LYS A O 1
ATOM 885 N N . TYR A 1 109 ? 16.439 -2.985 -14.896 1.00 92.88 109 TYR A N 1
ATOM 886 C CA . TYR A 1 109 ? 15.468 -1.887 -15.002 1.00 92.88 109 TYR A CA 1
ATOM 887 C C . TYR A 1 109 ? 15.724 -0.961 -16.201 1.00 92.88 109 TYR A C 1
ATOM 889 O O . TYR A 1 109 ? 14.776 -0.435 -16.777 1.00 92.88 109 TYR A O 1
ATOM 897 N N . SER A 1 110 ? 16.983 -0.828 -16.633 1.00 91.81 110 SER A N 1
ATOM 898 C CA . SER A 1 110 ? 17.370 -0.052 -17.819 1.00 91.81 110 SER A CA 1
ATOM 899 C C . SER A 1 110 ? 16.748 -0.561 -19.124 1.00 91.81 110 SER A C 1
ATOM 901 O O . SER A 1 110 ? 16.717 0.171 -20.103 1.00 91.81 110 SER A O 1
ATOM 903 N N . LEU A 1 111 ? 16.229 -1.794 -19.158 1.00 93.38 111 LEU A N 1
ATOM 904 C CA . LEU A 1 111 ? 15.517 -2.335 -20.323 1.00 93.38 111 LEU A CA 1
ATOM 905 C C . LEU A 1 111 ? 14.116 -1.733 -20.503 1.00 93.38 111 LEU A C 1
ATOM 907 O O . LEU A 1 111 ? 13.501 -1.932 -21.546 1.00 93.38 111 LEU A O 1
ATOM 911 N N . ILE A 1 112 ? 13.605 -1.021 -19.495 1.00 91.31 112 ILE A N 1
ATOM 912 C CA . ILE A 1 112 ? 12.353 -0.258 -19.585 1.00 91.31 112 ILE A CA 1
ATOM 913 C C . ILE A 1 112 ? 12.623 1.178 -20.049 1.00 91.31 112 ILE A C 1
ATOM 915 O O . ILE A 1 112 ? 11.825 1.741 -20.795 1.00 91.31 112 ILE A O 1
ATOM 919 N N . GLY A 1 113 ? 13.737 1.764 -19.607 1.00 84.94 113 GLY A N 1
ATOM 920 C CA . GLY A 1 113 ? 14.206 3.092 -19.993 1.00 84.94 113 GLY A CA 1
ATOM 921 C C . GLY A 1 113 ? 15.313 3.602 -19.068 1.00 84.94 113 GLY A C 1
ATOM 922 O O . GLY A 1 113 ? 15.536 3.055 -17.983 1.00 84.94 113 GLY A O 1
ATOM 923 N N . ASP A 1 114 ? 16.006 4.656 -19.490 1.00 71.56 114 ASP A N 1
ATOM 924 C CA . ASP A 1 114 ? 17.046 5.296 -18.681 1.00 71.56 114 ASP A CA 1
ATOM 925 C C . ASP A 1 114 ? 16.451 5.888 -17.396 1.00 71.56 114 ASP A C 1
ATOM 927 O O . ASP A 1 114 ? 15.344 6.429 -17.397 1.00 71.56 114 ASP A O 1
ATOM 931 N N . SER A 1 115 ? 17.167 5.755 -16.274 1.00 66.94 115 SER A N 1
ATOM 932 C CA . SER A 1 115 ? 16.700 6.197 -14.944 1.00 66.94 115 SER A CA 1
ATOM 933 C C . SER A 1 115 ? 15.325 5.641 -14.538 1.00 66.94 115 SER A C 1
ATOM 935 O O . SER A 1 115 ? 14.595 6.261 -13.769 1.00 66.94 115 SER A O 1
ATOM 937 N N . ALA A 1 116 ? 14.971 4.462 -15.059 1.00 68.50 116 ALA A N 1
ATOM 938 C CA . ALA A 1 116 ? 13.681 3.813 -14.862 1.00 68.50 116 ALA A CA 1
ATOM 939 C C . ALA A 1 116 ? 13.253 3.701 -13.395 1.00 68.50 116 ALA A C 1
ATOM 941 O O . ALA A 1 116 ? 12.186 4.179 -13.014 1.00 68.50 116 ALA A O 1
ATOM 942 N N . PHE A 1 117 ? 14.091 3.108 -12.549 1.00 79.81 117 PHE A N 1
ATOM 943 C CA . PHE A 1 117 ? 13.761 2.989 -11.137 1.00 79.81 117 PHE A CA 1
ATOM 944 C C . PHE A 1 117 ? 14.317 4.167 -10.340 1.00 79.81 117 PHE A C 1
ATOM 946 O O . PHE A 1 117 ? 15.527 4.372 -10.282 1.00 79.81 117 PHE A O 1
ATOM 953 N N . VAL A 1 118 ? 13.412 4.894 -9.693 1.00 81.81 118 VAL A N 1
ATOM 954 C CA . VAL A 1 118 ? 13.705 6.090 -8.885 1.00 81.81 118 VAL A CA 1
ATOM 955 C C . VAL A 1 118 ? 13.451 5.874 -7.397 1.00 81.81 118 VAL A C 1
ATOM 957 O O . VAL A 1 118 ? 14.157 6.461 -6.586 1.00 81.81 118 VAL A O 1
ATOM 960 N N . GLY A 1 119 ? 12.502 5.008 -7.031 1.00 89.75 119 GLY A N 1
ATOM 961 C CA . GLY A 1 119 ? 12.216 4.703 -5.632 1.00 89.75 119 GLY A CA 1
ATOM 962 C C . GLY A 1 119 ? 10.791 4.219 -5.382 1.00 89.75 119 GLY A C 1
ATOM 963 O O . GLY A 1 119 ? 9.860 4.497 -6.144 1.00 89.75 119 GLY A O 1
ATOM 964 N N . ASN A 1 120 ? 10.638 3.463 -4.302 1.00 95.75 120 ASN A N 1
ATOM 965 C CA . ASN A 1 120 ? 9.374 3.086 -3.686 1.00 95.75 120 ASN A CA 1
ATOM 966 C C . ASN A 1 120 ? 9.569 3.019 -2.166 1.00 95.75 120 ASN A C 1
ATOM 968 O O . ASN A 1 120 ? 10.697 2.950 -1.677 1.00 95.75 120 ASN A O 1
ATOM 972 N N . GLY A 1 121 ? 8.476 3.035 -1.411 1.00 97.44 121 GLY A N 1
ATOM 973 C CA . GLY A 1 121 ? 8.573 2.915 0.036 1.00 97.44 121 GLY A CA 1
ATOM 974 C C . GLY A 1 121 ? 7.237 2.763 0.742 1.00 97.44 121 GLY A C 1
ATOM 975 O O . GLY A 1 121 ? 6.167 2.749 0.128 1.00 97.44 121 GLY A O 1
ATOM 976 N N . THR A 1 122 ? 7.327 2.653 2.062 1.00 97.88 122 THR A N 1
ATOM 977 C CA . THR A 1 122 ? 6.188 2.557 2.973 1.00 97.88 122 THR A CA 1
ATOM 978 C C . THR A 1 122 ? 6.031 3.843 3.775 1.00 97.88 122 THR A C 1
ATOM 980 O O . THR A 1 122 ? 7.013 4.480 4.155 1.00 97.88 122 THR A O 1
ATOM 983 N N . VAL A 1 123 ? 4.797 4.196 4.110 1.00 97.94 123 VAL A N 1
ATOM 984 C CA . VAL A 1 123 ? 4.463 5.270 5.052 1.00 97.94 123 VAL A CA 1
ATOM 985 C C . VAL A 1 123 ? 3.441 4.742 6.049 1.00 97.94 123 VAL A C 1
ATOM 987 O O . VAL A 1 123 ? 2.458 4.130 5.653 1.00 97.94 123 VAL A O 1
ATOM 990 N N . GLY A 1 124 ? 3.648 4.953 7.345 1.00 96.62 124 GLY A N 1
ATOM 991 C CA . GLY A 1 124 ? 2.747 4.402 8.353 1.00 96.62 124 GLY A CA 1
ATOM 992 C C . GLY A 1 124 ? 2.876 5.053 9.720 1.00 96.62 124 GLY A C 1
ATOM 993 O O . GLY A 1 124 ? 3.771 5.865 9.958 1.00 96.62 124 GLY A O 1
ATOM 994 N N . ASN A 1 125 ? 1.971 4.681 10.622 1.00 96.88 125 ASN A N 1
ATOM 995 C CA . ASN A 1 125 ? 2.029 5.050 12.033 1.00 96.88 125 ASN A CA 1
ATOM 996 C C . ASN A 1 125 ? 1.833 3.812 12.912 1.00 96.88 125 ASN A C 1
ATOM 998 O O . ASN A 1 125 ? 0.704 3.365 13.115 1.00 96.88 125 ASN A O 1
ATOM 1002 N N . TYR A 1 126 ? 2.942 3.308 13.451 1.00 94.75 126 TYR A N 1
ATOM 1003 C CA . TYR A 1 126 ? 2.987 2.135 14.321 1.00 94.75 126 TYR A CA 1
ATOM 1004 C C . TYR A 1 126 ? 2.438 2.441 15.720 1.00 94.75 126 TYR A C 1
ATOM 1006 O O . TYR A 1 126 ? 1.742 1.615 16.295 1.00 94.75 126 TYR A O 1
ATOM 1014 N N . SER A 1 127 ? 2.655 3.649 16.245 1.00 93.88 127 SER A N 1
ATOM 1015 C CA . SER A 1 127 ? 2.186 4.048 17.584 1.00 93.88 127 SER A CA 1
ATOM 1016 C C . SER A 1 127 ? 0.676 4.326 17.652 1.00 93.88 127 SER A C 1
ATOM 1018 O O . SER A 1 127 ? 0.092 4.416 18.733 1.00 93.88 127 SER A O 1
ATOM 1020 N N . GLY A 1 128 ? 0.044 4.492 16.490 1.00 94.12 128 GLY A N 1
ATOM 1021 C CA . GLY A 1 128 ? -1.372 4.799 16.348 1.00 94.12 128 GLY A CA 1
ATOM 1022 C C . GLY A 1 128 ? -1.755 6.238 16.695 1.00 94.12 128 GLY A C 1
ATOM 1023 O O . GLY A 1 128 ? -0.974 7.041 17.206 1.00 94.12 128 GLY A O 1
ATOM 1024 N N . ILE A 1 129 ? -2.989 6.588 16.353 1.00 95.94 129 ILE A N 1
ATOM 1025 C CA . ILE A 1 129 ? -3.655 7.849 16.680 1.00 95.94 129 ILE A CA 1
ATOM 1026 C C . ILE A 1 129 ? -4.823 7.505 17.596 1.00 95.94 129 ILE A C 1
ATOM 1028 O O . ILE A 1 129 ? -5.592 6.593 17.297 1.00 95.94 129 ILE A O 1
ATOM 1032 N N . SER A 1 130 ? -4.950 8.204 18.722 1.00 94.69 130 SER A N 1
ATOM 1033 C CA . SER A 1 130 ? -6.090 8.005 19.619 1.00 94.69 130 SER A CA 1
ATOM 1034 C C . SER A 1 130 ? -7.384 8.481 18.961 1.00 94.69 130 SER A C 1
ATOM 1036 O O . SER A 1 130 ? -7.456 9.613 18.485 1.00 94.69 130 SER A O 1
ATOM 1038 N N . LEU A 1 131 ? -8.409 7.634 18.995 1.00 92.00 131 LEU A N 1
ATOM 1039 C CA . LEU A 1 131 ? -9.782 7.966 18.637 1.00 92.00 131 LEU A CA 1
ATOM 1040 C C . LEU A 1 131 ? -10.681 7.487 19.784 1.00 92.00 131 LEU A C 1
ATOM 1042 O O . LEU A 1 131 ? -11.082 6.326 19.828 1.00 92.00 131 LEU A O 1
ATOM 1046 N N . LYS A 1 132 ? -10.944 8.385 20.744 1.00 87.75 132 LYS A N 1
ATOM 1047 C CA . LYS A 1 132 ? -11.522 8.056 22.061 1.00 87.75 132 LYS A CA 1
ATOM 1048 C C . LYS A 1 132 ? -10.703 6.969 22.781 1.00 87.75 132 LYS A C 1
ATOM 1050 O O . LYS A 1 132 ? -9.514 7.169 23.011 1.00 87.75 132 LYS A O 1
ATOM 1055 N N . ASP A 1 133 ? -11.331 5.849 23.126 1.00 84.31 133 ASP A N 1
ATOM 1056 C CA . ASP A 1 133 ? -10.764 4.670 23.787 1.00 84.31 133 ASP A CA 1
ATOM 1057 C C . ASP A 1 133 ? -10.107 3.677 22.810 1.00 84.31 133 ASP A C 1
ATOM 1059 O O . ASP A 1 133 ? -9.547 2.668 23.234 1.00 84.31 133 ASP A O 1
ATOM 1063 N N . LYS A 1 134 ? -10.148 3.959 21.502 1.00 88.00 134 LYS A N 1
ATOM 1064 C CA . LYS A 1 134 ? -9.594 3.105 20.445 1.00 88.00 134 LYS A CA 1
ATOM 1065 C C . LYS A 1 134 ? -8.363 3.737 19.794 1.00 88.00 134 LYS A C 1
ATOM 1067 O O . LYS A 1 134 ? -8.061 4.923 19.981 1.00 88.00 134 LYS A O 1
ATOM 1072 N N . LYS A 1 135 ? -7.642 2.946 18.997 1.00 94.94 135 LYS A N 1
ATOM 1073 C CA . LYS A 1 135 ? -6.484 3.401 18.221 1.00 94.94 135 LYS A CA 1
ATOM 1074 C C . LYS A 1 135 ? -6.729 3.219 16.730 1.00 94.94 135 LYS A C 1
ATOM 1076 O O . LYS A 1 135 ? -7.303 2.229 16.295 1.00 94.94 135 LYS A O 1
ATOM 1081 N N . ILE A 1 136 ? -6.250 4.176 15.950 1.00 97.81 136 ILE A N 1
ATOM 1082 C CA . ILE A 1 136 ? -6.177 4.091 14.495 1.00 97.81 136 ILE A CA 1
ATOM 1083 C C . ILE A 1 136 ? -4.714 3.941 14.108 1.00 97.81 136 ILE A C 1
ATOM 1085 O O . ILE A 1 136 ? -3.900 4.808 14.428 1.00 97.81 136 ILE A O 1
ATOM 1089 N N . ILE A 1 137 ? -4.384 2.872 13.401 1.00 97.56 137 ILE A N 1
ATOM 1090 C CA . ILE A 1 137 ? -3.078 2.673 12.766 1.00 97.56 137 ILE A CA 1
ATOM 1091 C C . ILE A 1 137 ? -3.253 2.680 11.256 1.00 97.56 137 ILE A C 1
ATOM 1093 O O . ILE A 1 137 ? -4.344 2.446 10.740 1.00 97.56 137 ILE A O 1
ATOM 1097 N N . TYR A 1 138 ? -2.191 3.004 10.534 1.00 98.38 138 TYR A N 1
ATOM 1098 C CA . TYR A 1 138 ? -2.237 3.003 9.081 1.00 98.38 138 TYR A CA 1
ATOM 1099 C C . TYR A 1 138 ? -0.894 2.619 8.493 1.00 98.38 138 TYR A C 1
ATOM 1101 O O . TYR A 1 138 ? 0.162 2.873 9.083 1.00 98.38 138 TYR A O 1
ATOM 1109 N N . ASN A 1 139 ? -0.964 2.064 7.292 1.00 98.50 139 ASN A N 1
ATOM 1110 C CA . ASN A 1 139 ? 0.173 1.810 6.432 1.00 98.50 139 ASN A CA 1
ATOM 1111 C C . ASN A 1 139 ? -0.216 2.105 4.984 1.00 98.50 139 ASN A C 1
ATOM 1113 O O . ASN A 1 139 ? -1.356 1.890 4.583 1.00 98.50 139 ASN A O 1
ATOM 1117 N N . GLY A 1 140 ? 0.722 2.601 4.197 1.00 98.31 140 GLY A N 1
ATOM 1118 C CA . GLY A 1 140 ? 0.537 2.808 2.779 1.00 98.31 140 GLY A CA 1
ATOM 1119 C C . GLY A 1 140 ? 1.828 2.626 2.007 1.00 98.31 140 GLY A C 1
ATOM 1120 O O . GLY A 1 140 ? 2.927 2.702 2.560 1.00 98.31 140 GLY A O 1
ATOM 1121 N N . PHE A 1 141 ? 1.668 2.432 0.707 1.00 98.69 141 PHE A N 1
ATOM 1122 C CA . PHE A 1 141 ? 2.751 2.220 -0.238 1.00 98.69 141 PHE A CA 1
ATOM 1123 C C . PHE A 1 141 ? 2.807 3.368 -1.227 1.00 98.69 141 PHE A C 1
ATOM 1125 O O . PHE A 1 141 ? 1.772 3.813 -1.732 1.00 98.69 141 PHE A O 1
ATOM 1132 N N . PHE A 1 142 ? 4.015 3.839 -1.513 1.00 98.31 142 PHE A N 1
ATOM 1133 C CA . PHE A 1 142 ? 4.229 4.918 -2.462 1.00 98.31 142 PHE A CA 1
ATOM 1134 C C . PHE A 1 142 ? 5.303 4.587 -3.492 1.00 98.31 142 PHE A C 1
ATOM 1136 O O . PHE A 1 142 ? 6.192 3.767 -3.254 1.00 98.31 142 PHE A O 1
ATOM 1143 N N . VAL A 1 143 ? 5.206 5.262 -4.634 1.00 97.19 143 VAL A N 1
ATOM 1144 C CA . VAL A 1 143 ? 6.200 5.239 -5.711 1.00 97.19 143 VAL A CA 1
ATOM 1145 C C . VAL A 1 143 ? 6.604 6.661 -6.060 1.00 97.19 143 VAL A C 1
ATOM 1147 O O . VAL A 1 143 ? 5.754 7.555 -6.136 1.00 97.19 143 VAL A O 1
ATOM 1150 N N . ASP A 1 144 ? 7.902 6.875 -6.252 1.00 96.56 144 ASP A N 1
ATOM 1151 C CA . ASP A 1 144 ? 8.428 8.190 -6.601 1.00 96.56 144 ASP A CA 1
ATOM 1152 C C . ASP A 1 144 ? 8.163 8.542 -8.069 1.00 96.56 144 ASP A C 1
ATOM 1154 O O . ASP A 1 144 ? 7.833 7.694 -8.908 1.00 96.56 144 ASP A O 1
ATOM 1158 N N . LYS A 1 145 ? 8.259 9.836 -8.384 1.00 94.56 145 LYS A N 1
ATOM 1159 C CA . LYS A 1 145 ? 8.098 10.327 -9.750 1.00 94.56 145 LYS A CA 1
ATOM 1160 C C . LYS A 1 145 ? 9.220 9.819 -10.649 1.00 94.56 145 LYS A C 1
ATOM 1162 O O . LYS A 1 145 ? 10.389 10.094 -10.408 1.00 94.56 145 LYS A O 1
ATOM 1167 N N . SER A 1 146 ? 8.822 9.168 -11.734 1.00 91.94 146 SER A N 1
ATOM 1168 C CA . SER A 1 146 ? 9.646 8.614 -12.808 1.00 91.94 146 SER A CA 1
ATOM 1169 C C . SER A 1 146 ? 9.120 9.079 -14.166 1.00 91.94 146 SER A C 1
ATOM 1171 O O . SER A 1 146 ? 8.021 9.630 -14.260 1.00 91.94 146 SER A O 1
ATOM 1173 N N . PHE A 1 147 ? 9.830 8.755 -15.249 1.00 91.00 147 PHE A N 1
ATOM 1174 C CA . PHE A 1 147 ? 9.304 8.974 -16.599 1.00 91.00 147 PHE A CA 1
ATOM 1175 C C . PHE A 1 147 ? 8.000 8.198 -16.881 1.00 91.00 147 PHE A C 1
ATOM 1177 O O . PHE A 1 147 ? 7.258 8.569 -17.787 1.00 91.00 147 PHE A O 1
ATOM 1184 N N . ILE A 1 148 ? 7.700 7.143 -16.107 1.00 91.38 148 ILE A N 1
ATOM 1185 C CA . ILE A 1 148 ? 6.485 6.326 -16.249 1.00 91.38 148 ILE A CA 1
ATOM 1186 C C . ILE A 1 148 ? 5.243 7.070 -15.756 1.00 91.38 148 ILE A C 1
ATOM 1188 O O . ILE A 1 148 ? 4.192 7.013 -16.392 1.00 91.38 148 ILE A O 1
ATOM 1192 N N . ASN A 1 149 ? 5.341 7.758 -14.616 1.00 93.06 149 ASN A N 1
ATOM 1193 C CA . ASN A 1 149 ? 4.195 8.373 -13.935 1.00 93.06 149 ASN A CA 1
ATOM 1194 C C . ASN A 1 149 ? 4.266 9.906 -13.847 1.00 93.06 149 ASN A C 1
ATOM 1196 O O . ASN A 1 149 ? 3.339 10.506 -13.307 1.00 93.06 149 ASN A O 1
ATOM 1200 N N . GLN A 1 150 ? 5.303 10.559 -14.381 1.00 93.12 150 GLN A N 1
ATOM 1201 C CA . GLN A 1 150 ? 5.451 12.021 -14.325 1.00 93.12 150 GLN A CA 1
ATOM 1202 C C . GLN A 1 150 ? 4.233 12.779 -14.865 1.00 93.12 150 GLN A C 1
ATOM 1204 O O . GLN A 1 150 ? 3.787 13.732 -14.227 1.00 93.12 150 GLN A O 1
ATOM 1209 N N . ASP A 1 151 ? 3.639 12.312 -15.966 1.00 93.19 151 ASP A N 1
ATOM 1210 C CA . ASP A 1 151 ? 2.467 12.953 -16.574 1.00 93.19 151 ASP A CA 1
ATOM 1211 C C . ASP A 1 151 ? 1.228 12.838 -15.683 1.00 93.19 151 ASP A C 1
ATOM 1213 O O . ASP A 1 151 ? 0.377 13.722 -15.674 1.00 93.19 151 ASP A O 1
ATOM 1217 N N . TYR A 1 152 ? 1.126 11.744 -14.923 1.00 94.00 152 TYR A N 1
ATOM 1218 C CA . TYR A 1 152 ? 0.052 11.537 -13.957 1.00 94.00 152 TYR A CA 1
ATOM 1219 C C . TYR A 1 152 ? 0.264 12.388 -12.697 1.00 94.00 152 TYR A C 1
ATOM 1221 O O . TYR A 1 152 ? -0.675 13.002 -12.199 1.00 94.00 152 TYR A O 1
ATOM 1229 N N . LEU A 1 153 ? 1.495 12.446 -12.182 1.00 94.94 153 LEU A N 1
ATOM 1230 C CA . LEU A 1 153 ? 1.822 13.147 -10.937 1.00 94.94 153 LEU A CA 1
ATOM 1231 C C . LEU A 1 153 ? 1.869 14.673 -11.078 1.00 94.94 153 LEU A C 1
ATOM 1233 O O . LEU A 1 153 ? 1.732 15.388 -10.078 1.00 94.94 153 LEU A O 1
ATOM 1237 N N . GLY A 1 154 ? 2.113 15.184 -12.287 1.00 95.00 154 GLY A N 1
ATOM 1238 C CA . GLY A 1 154 ? 2.330 16.606 -12.527 1.00 95.00 154 GLY A CA 1
ATOM 1239 C C . GLY A 1 154 ? 3.475 17.128 -11.659 1.00 95.00 154 GLY A C 1
ATOM 1240 O O . GLY A 1 154 ? 4.617 16.683 -11.771 1.00 95.00 154 GLY A O 1
ATOM 1241 N N . VAL A 1 155 ? 3.181 18.054 -10.744 1.00 95.81 155 VAL A N 1
ATOM 1242 C CA . VAL A 1 155 ? 4.186 18.638 -9.838 1.00 95.81 155 VAL A CA 1
ATOM 1243 C C . VAL A 1 155 ? 4.492 17.774 -8.609 1.00 95.81 155 VAL A C 1
ATOM 1245 O O . VAL A 1 155 ? 5.572 17.913 -8.038 1.00 95.81 155 VAL A O 1
ATOM 1248 N N . LYS A 1 156 ? 3.618 16.837 -8.214 1.00 97.31 156 LYS A N 1
ATOM 1249 C CA . LYS A 1 156 ? 3.774 16.058 -6.969 1.00 97.31 156 LYS A CA 1
ATOM 1250 C C . LYS A 1 156 ? 4.992 15.122 -7.032 1.00 97.31 156 LYS A C 1
ATOM 1252 O O . LYS A 1 156 ? 5.202 14.509 -8.070 1.00 97.31 156 LYS A O 1
ATOM 1257 N N . PRO A 1 157 ? 5.807 14.991 -5.969 1.00 96.69 157 PRO A N 1
ATOM 1258 C CA . PRO A 1 157 ? 7.066 14.237 -6.023 1.00 96.69 157 PRO A CA 1
ATOM 1259 C C . PRO A 1 157 ? 6.875 12.715 -6.044 1.00 96.69 157 PRO A C 1
ATOM 1261 O O . PRO A 1 157 ? 7.741 12.002 -6.536 1.00 96.69 157 PRO A O 1
ATOM 1264 N N . ASN A 1 158 ? 5.757 12.230 -5.508 1.00 97.81 158 ASN A N 1
ATOM 1265 C CA . ASN A 1 158 ? 5.390 10.824 -5.443 1.00 97.81 158 ASN A CA 1
ATOM 1266 C C . ASN A 1 158 ? 3.876 10.686 -5.261 1.00 97.81 158 ASN A C 1
ATOM 1268 O O . ASN A 1 158 ? 3.162 11.680 -5.087 1.00 97.81 158 ASN A O 1
ATOM 1272 N N . GLU A 1 159 ? 3.397 9.450 -5.295 1.00 97.56 159 GLU A N 1
ATOM 1273 C CA . GLU A 1 159 ? 2.023 9.101 -4.946 1.00 97.56 159 GLU A CA 1
ATOM 1274 C C . GLU A 1 159 ? 1.988 7.918 -3.997 1.00 97.56 159 GLU A C 1
ATOM 1276 O O . GLU A 1 159 ? 2.698 6.934 -4.185 1.00 97.56 159 GLU A O 1
ATOM 1281 N N . VAL A 1 160 ? 1.081 7.985 -3.034 1.00 98.50 160 VAL A N 1
ATOM 1282 C CA . VAL A 1 160 ? 0.595 6.820 -2.309 1.00 98.50 160 VAL A CA 1
ATOM 1283 C C . VAL A 1 160 ? -0.425 6.115 -3.200 1.00 98.50 160 VAL A C 1
ATOM 1285 O O . VAL A 1 160 ? -1.481 6.673 -3.518 1.00 98.50 160 VAL A O 1
ATOM 1288 N N . PHE A 1 161 ? -0.098 4.906 -3.651 1.00 98.00 161 PHE A N 1
ATOM 1289 C CA . PHE A 1 161 ? -0.986 4.122 -4.512 1.00 98.00 161 PHE A CA 1
ATOM 1290 C C . PHE A 1 161 ? -1.975 3.275 -3.707 1.00 98.00 161 PHE A C 1
ATOM 1292 O O . PHE A 1 161 ? -3.055 2.981 -4.210 1.00 98.00 161 PHE A O 1
ATOM 1299 N N . PHE A 1 162 ? -1.668 2.981 -2.444 1.00 98.75 162 PHE A N 1
ATOM 1300 C CA . PHE A 1 162 ? -2.576 2.326 -1.507 1.00 98.75 162 PHE A CA 1
ATOM 1301 C C . PHE A 1 162 ? -2.308 2.800 -0.081 1.00 98.75 162 PHE A C 1
ATOM 1303 O O . PHE A 1 162 ? -1.153 2.937 0.316 1.00 98.75 162 PHE A O 1
ATOM 1310 N N . LEU A 1 163 ? -3.371 3.046 0.683 1.00 98.88 163 LEU A N 1
ATOM 1311 C CA . LEU A 1 163 ? -3.331 3.407 2.097 1.00 98.88 163 LEU A CA 1
ATOM 1312 C C . LEU A 1 163 ? -4.423 2.631 2.833 1.00 98.88 163 LEU A C 1
ATOM 1314 O O . LEU A 1 163 ? -5.609 2.858 2.599 1.00 98.88 163 LEU A O 1
ATOM 1318 N N . VAL A 1 164 ? -4.028 1.744 3.740 1.00 98.81 164 VAL A N 1
ATOM 1319 C CA . VAL A 1 164 ? -4.944 1.060 4.651 1.00 98.81 164 VAL A CA 1
ATOM 1320 C C . VAL A 1 164 ? -4.959 1.775 5.999 1.00 98.81 164 VAL A C 1
ATOM 1322 O O . VAL A 1 164 ? -3.911 2.098 6.559 1.00 98.81 164 VAL A O 1
ATOM 1325 N N . VAL A 1 165 ? -6.155 2.038 6.519 1.00 98.75 165 VAL A N 1
ATOM 1326 C CA . VAL A 1 165 ? -6.389 2.686 7.815 1.00 98.75 165 VAL A CA 1
ATOM 1327 C C . VAL A 1 165 ? -7.22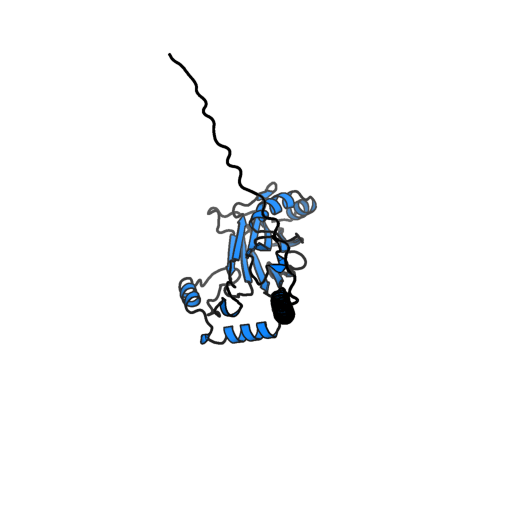1 1.738 8.661 1.00 98.75 165 VAL A C 1
ATOM 1329 O O . VAL A 1 165 ? -8.359 1.434 8.316 1.00 98.75 165 VAL A O 1
ATOM 1332 N N . VAL A 1 166 ? -6.661 1.247 9.757 1.00 98.50 166 VAL A N 1
ATOM 1333 C CA . VAL A 1 166 ? -7.246 0.163 10.544 1.00 98.50 166 VAL A CA 1
ATOM 1334 C C . VAL A 1 166 ? -7.534 0.638 11.957 1.00 98.50 166 VAL A C 1
ATOM 1336 O O . VAL A 1 166 ? -6.678 1.219 12.629 1.00 98.50 166 VAL A O 1
ATOM 1339 N N . LEU A 1 167 ? -8.746 0.350 12.414 1.00 98.12 167 LEU A N 1
ATOM 1340 C CA . LEU A 1 167 ? -9.088 0.418 13.824 1.00 98.12 167 LEU A CA 1
ATOM 1341 C C . LEU A 1 167 ? -8.475 -0.768 14.565 1.00 98.12 167 LEU A C 1
ATOM 1343 O O . LEU A 1 167 ? -8.714 -1.917 14.202 1.00 98.12 167 LEU A O 1
ATOM 1347 N N . THR A 1 168 ? -7.722 -0.486 15.620 1.00 95.81 168 THR A N 1
ATOM 1348 C CA . THR A 1 168 ? -7.089 -1.501 16.458 1.00 95.81 168 THR A CA 1
ATOM 1349 C C . THR A 1 168 ? -7.307 -1.217 17.940 1.00 95.81 168 THR A C 1
ATOM 1351 O O . THR A 1 168 ? -7.468 -0.074 18.381 1.00 95.81 168 THR A O 1
ATOM 1354 N N . ASP A 1 169 ? -7.285 -2.290 18.714 1.00 93.69 169 ASP A N 1
ATOM 1355 C CA . ASP A 1 169 ? -7.268 -2.326 20.170 1.00 93.69 169 ASP A CA 1
ATOM 1356 C C . ASP A 1 169 ? -5.969 -2.938 20.720 1.00 93.69 169 ASP A C 1
ATOM 1358 O O . ASP A 1 169 ? -5.860 -3.194 21.922 1.00 93.69 169 ASP A O 1
ATOM 1362 N N . TYR A 1 170 ? -4.985 -3.152 19.842 1.00 93.69 170 TYR A N 1
ATOM 1363 C CA . TYR A 1 170 ? -3.695 -3.754 20.142 1.00 93.69 170 TYR A CA 1
ATOM 1364 C C . TYR A 1 170 ? -2.552 -2.940 19.535 1.00 93.69 170 TYR A C 1
ATOM 1366 O O . TYR A 1 170 ? -2.560 -2.605 18.350 1.00 93.69 170 TYR A O 1
ATOM 1374 N N . ILE A 1 171 ? -1.557 -2.659 20.371 1.00 94.56 171 ILE A N 1
ATOM 1375 C CA . ILE A 1 171 ? -0.239 -2.151 19.999 1.00 94.56 171 ILE A CA 1
ATOM 1376 C C . ILE A 1 171 ? 0.747 -3.064 20.722 1.00 94.56 171 ILE A C 1
ATOM 1378 O O . ILE A 1 171 ? 0.583 -3.298 21.921 1.00 94.56 171 ILE A O 1
ATOM 1382 N N . ALA A 1 172 ? 1.717 -3.618 19.999 1.00 93.75 172 ALA A N 1
ATOM 1383 C CA . ALA A 1 172 ? 2.700 -4.508 20.598 1.00 93.75 172 ALA A CA 1
ATOM 1384 C C . ALA A 1 172 ? 3.595 -3.750 21.591 1.00 93.75 172 ALA A C 1
ATOM 1386 O O . ALA A 1 172 ? 3.876 -2.565 21.404 1.00 93.75 172 ALA A O 1
ATOM 1387 N N . GLU A 1 173 ? 4.062 -4.435 22.636 1.00 92.19 173 GLU A N 1
ATOM 1388 C CA . GLU A 1 173 ? 4.931 -3.843 23.665 1.00 92.19 173 GLU A CA 1
ATOM 1389 C C . GLU A 1 173 ? 6.283 -3.389 23.096 1.00 92.19 173 GLU A C 1
ATOM 1391 O O . GLU A 1 173 ? 6.820 -2.366 23.513 1.00 92.19 173 GLU A O 1
ATOM 1396 N N . ASP A 1 174 ? 6.792 -4.098 22.083 1.00 92.00 174 ASP A N 1
ATOM 1397 C CA . ASP A 1 174 ? 7.989 -3.716 21.320 1.00 92.00 174 ASP A CA 1
ATOM 1398 C C . ASP A 1 174 ? 7.763 -2.522 20.368 1.00 92.00 174 ASP A C 1
ATOM 1400 O O . ASP A 1 174 ? 8.688 -2.064 19.693 1.00 92.00 174 ASP A O 1
ATOM 1404 N N . GLY A 1 175 ? 6.522 -2.032 20.290 1.00 88.56 175 GLY A N 1
ATOM 1405 C CA . GLY A 1 175 ? 6.093 -0.913 19.466 1.00 88.56 175 GLY A CA 1
ATOM 1406 C C . GLY A 1 175 ? 5.982 -1.198 17.968 1.00 88.56 175 GLY A C 1
ATOM 1407 O O . GLY A 1 175 ? 5.590 -0.285 17.240 1.00 88.56 175 GLY A O 1
ATOM 1408 N N . ASN A 1 176 ? 6.295 -2.411 17.490 1.00 88.31 176 ASN A N 1
ATOM 1409 C CA . ASN A 1 176 ? 6.457 -2.689 16.060 1.00 88.31 176 ASN A CA 1
ATOM 1410 C C . ASN A 1 176 ? 5.809 -3.997 15.567 1.00 88.31 176 ASN A C 1
ATOM 1412 O O . ASN A 1 176 ? 5.262 -4.005 14.467 1.00 88.31 176 ASN A O 1
ATOM 1416 N N . SER A 1 177 ? 5.810 -5.095 16.331 1.00 91.50 177 SER A N 1
ATOM 1417 C CA . SER A 1 177 ? 5.420 -6.433 15.827 1.00 91.50 177 SER A CA 1
ATOM 1418 C C . SER A 1 177 ? 3.919 -6.636 15.575 1.00 91.50 177 SER A C 1
ATOM 1420 O O . SER A 1 177 ? 3.483 -7.696 15.091 1.00 91.50 177 SER A O 1
ATOM 1422 N N . HIS A 1 178 ? 3.095 -5.630 15.876 1.00 94.75 178 HIS A N 1
ATOM 1423 C CA . HIS A 1 178 ? 1.688 -5.576 15.480 1.00 94.75 178 HIS A CA 1
ATOM 1424 C C . HIS A 1 178 ? 1.491 -5.130 14.031 1.00 94.75 178 HIS A C 1
ATOM 1426 O O . HIS A 1 178 ? 0.399 -5.328 13.507 1.00 94.75 178 HIS A O 1
ATOM 1432 N N . MET A 1 179 ? 2.501 -4.566 13.363 1.00 95.38 179 MET A N 1
ATOM 1433 C CA . MET A 1 179 ? 2.393 -4.147 11.969 1.00 95.38 179 MET A CA 1
ATOM 1434 C C . MET A 1 179 ? 3.628 -4.545 11.165 1.00 95.38 179 MET A C 1
ATOM 1436 O O . MET A 1 179 ? 4.759 -4.303 11.559 1.00 95.38 179 MET A O 1
ATOM 1440 N N . GLU A 1 180 ? 3.401 -5.117 9.992 1.00 94.94 180 GLU A N 1
ATOM 1441 C CA . GLU A 1 180 ? 4.451 -5.460 9.034 1.00 94.94 180 GLU A CA 1
ATOM 1442 C C . GLU A 1 180 ? 4.050 -4.923 7.669 1.00 94.94 180 GLU A C 1
ATOM 1444 O O . GLU A 1 180 ? 2.866 -4.937 7.326 1.00 94.94 180 GLU A O 1
ATOM 1449 N N . ALA A 1 181 ? 5.018 -4.418 6.914 1.00 95.38 181 ALA A N 1
ATOM 1450 C CA . ALA A 1 181 ? 4.784 -3.866 5.592 1.00 95.38 181 ALA A CA 1
ATOM 1451 C C . ALA A 1 181 ? 6.060 -3.928 4.757 1.00 95.38 181 ALA A C 1
ATOM 1453 O O . ALA A 1 181 ? 7.129 -3.537 5.224 1.00 95.38 181 ALA A O 1
ATOM 1454 N N . SER A 1 182 ? 5.921 -4.347 3.509 1.00 94.56 182 SER A N 1
ATOM 1455 C CA . SER A 1 182 ? 6.982 -4.341 2.512 1.00 94.56 182 SER A CA 1
ATOM 1456 C C . SER A 1 182 ? 6.436 -3.831 1.184 1.00 94.56 182 SER A C 1
ATOM 1458 O O . SER A 1 182 ? 5.243 -3.917 0.887 1.00 94.56 182 SER A O 1
ATOM 1460 N N . VAL A 1 183 ? 7.317 -3.252 0.373 1.00 95.38 183 VAL A N 1
ATOM 1461 C CA . VAL A 1 183 ? 6.995 -2.890 -1.004 1.00 95.38 183 VAL A CA 1
ATOM 1462 C C . VAL A 1 183 ? 8.150 -3.284 -1.905 1.00 95.38 183 VAL A C 1
ATOM 1464 O O . VAL A 1 183 ? 9.286 -2.846 -1.734 1.00 95.38 183 VAL A O 1
ATOM 1467 N N . SER A 1 184 ? 7.856 -4.115 -2.895 1.00 92.38 184 SER A N 1
ATOM 1468 C CA . SER A 1 184 ? 8.861 -4.679 -3.779 1.00 92.38 184 SER A CA 1
ATOM 1469 C C . SER A 1 184 ? 8.866 -3.970 -5.124 1.00 92.38 184 SER A C 1
ATOM 1471 O O . SER A 1 184 ? 7.848 -3.865 -5.812 1.00 92.38 184 SER A O 1
ATOM 1473 N N . SER A 1 185 ? 10.054 -3.515 -5.518 1.00 89.62 185 SER A N 1
ATOM 1474 C CA . SER A 1 185 ? 10.336 -3.044 -6.874 1.00 89.62 185 SER A CA 1
ATOM 1475 C C . SER A 1 185 ? 10.799 -4.167 -7.799 1.00 89.62 185 SER A C 1
ATOM 1477 O O . SER A 1 185 ? 11.031 -3.920 -8.975 1.00 89.62 185 SER A O 1
ATOM 1479 N N . ARG A 1 186 ? 10.918 -5.416 -7.320 1.00 91.00 186 ARG A N 1
ATOM 1480 C CA . ARG A 1 186 ? 11.364 -6.553 -8.150 1.00 91.00 186 ARG A CA 1
ATOM 1481 C C . ARG A 1 186 ? 10.383 -6.910 -9.268 1.00 91.00 186 ARG A C 1
ATOM 1483 O O . ARG A 1 186 ? 10.741 -7.651 -10.177 1.00 91.00 186 ARG A O 1
ATOM 1490 N N . ASN A 1 187 ? 9.190 -6.318 -9.243 1.00 91.81 187 ASN A N 1
ATOM 1491 C CA . ASN A 1 187 ? 8.198 -6.400 -10.308 1.00 91.81 187 ASN A CA 1
ATOM 1492 C C . ASN A 1 187 ? 8.248 -5.237 -11.314 1.00 91.81 187 ASN A C 1
ATOM 1494 O O . ASN A 1 187 ? 7.410 -5.200 -12.212 1.00 91.81 187 ASN A O 1
ATOM 1498 N N . TYR A 1 188 ? 9.223 -4.328 -11.198 1.00 92.94 188 TYR A N 1
ATOM 1499 C CA . TYR A 1 188 ? 9.301 -3.110 -12.002 1.00 92.94 188 TYR A CA 1
ATOM 1500 C C . TYR A 1 188 ? 9.149 -3.398 -13.513 1.00 92.94 188 TYR A C 1
ATOM 1502 O O . TYR A 1 188 ? 9.837 -4.285 -14.031 1.00 92.94 188 TYR A O 1
ATOM 1510 N N . PRO A 1 189 ? 8.297 -2.648 -14.243 1.00 93.69 189 PRO A N 1
ATOM 1511 C CA . PRO A 1 189 ? 7.694 -1.367 -13.852 1.00 93.69 189 PRO A CA 1
ATOM 1512 C C . PRO A 1 189 ? 6.401 -1.449 -13.026 1.00 93.69 189 PRO A C 1
ATOM 1514 O O . PRO A 1 189 ? 5.831 -0.408 -12.700 1.00 93.69 189 PRO A O 1
ATOM 1517 N N . ASP A 1 190 ? 5.961 -2.652 -12.663 1.00 95.44 190 ASP A N 1
ATOM 1518 C CA . ASP A 1 190 ? 4.861 -2.852 -11.724 1.00 95.44 190 ASP A CA 1
ATOM 1519 C C . ASP A 1 190 ? 5.381 -2.853 -10.274 1.00 95.44 190 ASP A C 1
ATOM 1521 O O . ASP A 1 190 ? 6.549 -3.143 -9.996 1.00 95.44 190 ASP A O 1
ATOM 1525 N N . TYR A 1 191 ? 4.501 -2.548 -9.326 1.00 96.38 191 TYR A N 1
ATOM 1526 C CA . TYR A 1 191 ? 4.813 -2.499 -7.902 1.00 96.38 191 TYR A CA 1
ATOM 1527 C C . TYR A 1 191 ? 3.835 -3.357 -7.124 1.00 96.38 191 TYR A C 1
ATOM 1529 O O . TYR A 1 191 ? 2.630 -3.313 -7.369 1.00 96.38 191 TYR A O 1
ATOM 1537 N N . ILE A 1 192 ? 4.363 -4.102 -6.156 1.00 96.81 192 ILE A N 1
ATOM 1538 C CA . ILE A 1 192 ? 3.561 -4.866 -5.205 1.00 96.81 192 ILE A CA 1
ATOM 1539 C C . ILE A 1 192 ? 3.938 -4.398 -3.811 1.00 96.81 192 ILE A C 1
ATOM 1541 O O . ILE A 1 192 ? 5.119 -4.367 -3.466 1.00 96.81 192 ILE A O 1
ATOM 1545 N N . GLY A 1 193 ? 2.942 -4.005 -3.032 1.00 97.31 193 GLY A N 1
ATOM 1546 C CA . GLY A 1 193 ? 3.082 -3.772 -1.604 1.00 97.31 193 GLY A CA 1
ATOM 1547 C C . GLY A 1 193 ? 2.262 -4.793 -0.843 1.00 97.31 193 GLY A C 1
ATOM 1548 O O . GLY A 1 193 ? 1.183 -5.175 -1.292 1.00 97.31 193 GLY A O 1
ATOM 1549 N N . GLN A 1 194 ? 2.755 -5.247 0.296 1.00 97.94 194 GLN A N 1
ATOM 1550 C CA . GLN A 1 194 ? 2.034 -6.196 1.121 1.00 97.94 194 GLN A CA 1
ATOM 1551 C C . GLN A 1 194 ? 2.313 -5.965 2.601 1.00 97.94 194 GLN A C 1
ATOM 1553 O O . GLN A 1 194 ? 3.281 -5.301 2.969 1.00 97.94 194 GLN A O 1
ATOM 1558 N N . GLY A 1 195 ? 1.440 -6.464 3.463 1.00 97.44 195 GLY A N 1
ATOM 1559 C CA . GLY A 1 195 ? 1.622 -6.291 4.890 1.00 97.44 195 GLY A CA 1
ATOM 1560 C C . GLY A 1 195 ? 0.492 -6.854 5.723 1.00 97.44 195 GLY A C 1
ATOM 1561 O O . GLY A 1 195 ? -0.466 -7.449 5.229 1.00 97.44 195 GLY A O 1
ATOM 1562 N N . SER A 1 196 ? 0.622 -6.652 7.026 1.00 97.31 196 SER A N 1
ATOM 1563 C CA . SER A 1 196 ? -0.396 -7.047 7.982 1.00 97.31 196 SER A CA 1
ATOM 1564 C C . SER A 1 196 ? -0.487 -6.075 9.141 1.00 97.31 196 SER A C 1
ATOM 1566 O O . SER A 1 196 ? 0.522 -5.503 9.553 1.00 97.31 196 SER A O 1
ATOM 1568 N N . ILE A 1 197 ? -1.671 -5.993 9.727 1.00 97.38 197 ILE A N 1
ATOM 1569 C CA . ILE A 1 197 ? -1.944 -5.270 10.961 1.00 97.38 197 ILE A CA 1
ATOM 1570 C C . ILE A 1 197 ? -2.662 -6.214 11.934 1.00 97.38 197 ILE A C 1
ATOM 1572 O O . ILE A 1 197 ? -3.714 -6.753 11.609 1.00 97.38 197 ILE A O 1
ATOM 1576 N N . LYS A 1 198 ? -2.116 -6.419 13.134 1.00 95.31 198 LYS A N 1
ATOM 1577 C CA . LYS A 1 198 ? -2.736 -7.216 14.201 1.00 95.31 198 LYS A CA 1
ATOM 1578 C C . LYS A 1 198 ? -3.669 -6.349 15.049 1.00 95.31 198 LYS A C 1
ATOM 1580 O O . LYS A 1 198 ? -3.310 -5.234 15.428 1.00 95.31 198 LYS A O 1
ATOM 1585 N N . THR A 1 199 ? -4.825 -6.899 15.394 1.00 94.06 199 THR A N 1
ATOM 1586 C CA . THR A 1 199 ? -5.633 -6.473 16.546 1.00 94.06 199 THR A CA 1
ATOM 1587 C C . THR A 1 199 ? -5.493 -7.515 17.659 1.00 94.06 199 THR A C 1
ATOM 1589 O O . THR A 1 199 ? -4.723 -8.466 17.505 1.00 94.06 199 THR A O 1
ATOM 1592 N N . LYS A 1 200 ? -6.208 -7.380 18.784 1.00 92.56 200 LYS A N 1
ATOM 1593 C CA . LYS A 1 200 ? -6.169 -8.418 19.831 1.00 92.56 200 LYS A CA 1
ATOM 1594 C C . LYS A 1 200 ? -6.654 -9.777 19.329 1.00 92.56 200 LYS A C 1
ATOM 1596 O O . LYS A 1 200 ? -6.085 -10.797 19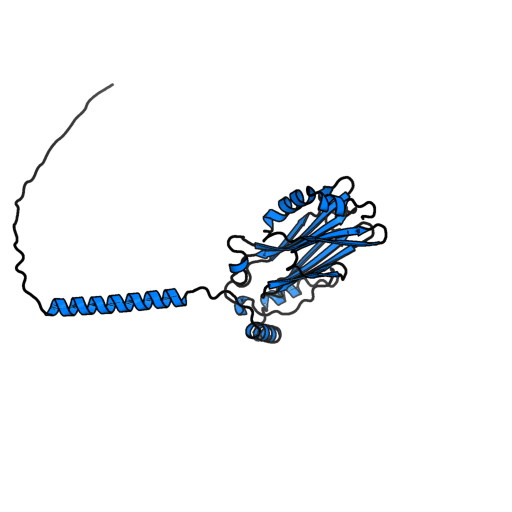.699 1.00 92.56 200 LYS A O 1
ATOM 1601 N N . ASN A 1 201 ? -7.688 -9.775 18.486 1.00 91.25 201 ASN A N 1
ATOM 1602 C CA . ASN A 1 201 ? -8.415 -10.985 18.087 1.00 91.25 201 ASN A CA 1
ATOM 1603 C C . ASN A 1 201 ? -8.426 -11.232 16.571 1.00 91.25 201 ASN A C 1
ATOM 1605 O O . ASN A 1 201 ? -9.061 -12.176 16.110 1.00 91.25 201 ASN A O 1
ATOM 1609 N N . ASN A 1 202 ? -7.777 -10.380 15.776 1.00 93.12 202 ASN A N 1
ATOM 1610 C CA . ASN A 1 202 ? -7.821 -10.458 14.320 1.00 93.12 202 ASN A CA 1
ATOM 1611 C C . ASN A 1 202 ? -6.484 -10.039 13.693 1.00 93.12 202 ASN A C 1
ATOM 1613 O O . ASN A 1 202 ? -5.610 -9.452 14.334 1.00 93.12 202 ASN A O 1
ATOM 1617 N N . LYS A 1 203 ? -6.333 -10.334 12.404 1.00 95.56 203 LYS A N 1
ATOM 1618 C CA . LYS A 1 203 ? -5.193 -9.934 11.587 1.00 95.56 203 LYS A CA 1
ATOM 1619 C C . LYS A 1 203 ? -5.704 -9.424 10.250 1.00 95.56 203 LYS A C 1
ATOM 1621 O O . LYS A 1 203 ? -6.354 -10.147 9.498 1.00 95.56 203 LYS A O 1
ATOM 1626 N N . ILE A 1 204 ? -5.393 -8.171 9.961 1.00 98.12 204 ILE A N 1
ATOM 1627 C CA . ILE A 1 204 ? -5.736 -7.510 8.713 1.00 98.12 204 ILE A CA 1
ATOM 1628 C C . ILE A 1 204 ? -4.580 -7.680 7.750 1.00 98.12 204 ILE A C 1
ATOM 1630 O O . ILE A 1 204 ? -3.583 -6.972 7.853 1.00 98.12 204 ILE A O 1
ATOM 1634 N N . ASP A 1 205 ? -4.712 -8.648 6.854 1.00 98.31 205 ASP A N 1
ATOM 1635 C CA . ASP A 1 205 ? -3.726 -8.961 5.827 1.00 98.31 205 ASP A CA 1
ATOM 1636 C C . ASP A 1 205 ? -4.067 -8.227 4.536 1.00 98.31 205 ASP A C 1
ATOM 1638 O O . ASP A 1 205 ? -5.222 -8.228 4.105 1.00 98.31 205 ASP A O 1
ATOM 1642 N N . PHE A 1 206 ? -3.069 -7.605 3.913 1.00 98.56 206 PHE A N 1
ATOM 1643 C CA . PHE A 1 206 ? -3.274 -6.820 2.705 1.00 98.56 206 PHE A CA 1
ATOM 1644 C C . PHE A 1 206 ? -2.153 -6.990 1.684 1.00 98.56 206 PHE A C 1
ATOM 1646 O O . PHE A 1 206 ? -0.980 -7.114 2.029 1.00 98.56 206 PHE A O 1
ATOM 1653 N N . ILE A 1 207 ? -2.538 -6.950 0.411 1.00 98.44 207 ILE A N 1
ATOM 1654 C CA . ILE A 1 207 ? -1.647 -6.881 -0.749 1.00 98.44 207 ILE A CA 1
ATOM 1655 C C . ILE A 1 207 ? -2.215 -5.827 -1.692 1.00 98.44 207 ILE A C 1
ATOM 1657 O O . ILE A 1 207 ? -3.427 -5.757 -1.874 1.00 98.44 207 ILE A O 1
ATOM 1661 N N . SER A 1 208 ? -1.370 -5.010 -2.303 1.00 98.25 208 SER A N 1
ATOM 1662 C CA . SER A 1 208 ? -1.754 -4.047 -3.325 1.00 98.25 208 SER A CA 1
ATOM 1663 C C . SER A 1 208 ? -0.795 -4.086 -4.503 1.00 98.25 208 SER A C 1
ATOM 1665 O O . SER A 1 208 ? 0.397 -4.336 -4.338 1.00 98.25 208 SER A O 1
ATOM 1667 N N . PHE A 1 209 ? -1.331 -3.826 -5.691 1.00 96.25 209 PHE A N 1
ATOM 1668 C CA . PHE A 1 209 ? -0.627 -3.900 -6.958 1.00 96.25 209 PHE A CA 1
ATOM 1669 C C . PHE A 1 209 ? -0.872 -2.608 -7.725 1.00 96.25 209 PHE A C 1
ATOM 1671 O O . PHE A 1 209 ? -2.027 -2.257 -7.960 1.00 96.25 209 PHE A O 1
ATOM 1678 N N . LEU A 1 210 ? 0.198 -1.947 -8.151 1.00 97.69 210 LEU A N 1
ATOM 1679 C CA . LEU A 1 210 ? 0.151 -0.847 -9.105 1.00 97.69 210 LEU A CA 1
ATOM 1680 C C . LEU A 1 210 ? 0.884 -1.281 -10.368 1.00 97.69 210 LEU A C 1
ATOM 1682 O O . LEU A 1 210 ? 2.093 -1.503 -10.334 1.00 97.69 210 LEU A O 1
ATOM 1686 N N . THR A 1 211 ? 0.170 -1.372 -11.480 1.00 96.00 211 THR A N 1
ATOM 1687 C CA . THR A 1 211 ? 0.771 -1.718 -12.765 1.00 96.00 211 THR A CA 1
ATOM 1688 C C . THR A 1 211 ? 1.268 -0.475 -13.502 1.00 96.00 211 THR A C 1
ATOM 1690 O O . THR A 1 211 ? 0.799 0.648 -13.288 1.00 96.00 211 THR A O 1
ATOM 1693 N N . ALA A 1 212 ? 2.207 -0.660 -14.424 1.00 94.25 212 ALA A N 1
ATOM 1694 C CA . ALA A 1 212 ? 2.785 0.419 -15.217 1.00 94.25 212 ALA A CA 1
ATOM 1695 C C . ALA A 1 212 ? 1.779 1.078 -16.177 1.00 94.25 212 ALA A C 1
ATOM 1697 O O . ALA A 1 212 ? 1.935 2.248 -16.524 1.00 94.25 212 ALA A O 1
ATOM 1698 N N . ASP A 1 213 ? 0.709 0.368 -16.552 1.00 93.94 213 ASP A N 1
ATOM 1699 C CA . ASP A 1 213 ? -0.455 0.927 -17.258 1.00 93.94 213 ASP A CA 1
ATOM 1700 C C . ASP A 1 213 ? -1.505 1.542 -16.315 1.00 93.94 213 ASP A C 1
ATOM 1702 O O . ASP A 1 213 ? -2.594 1.903 -16.753 1.00 93.94 213 ASP A O 1
ATOM 1706 N N . ARG A 1 214 ? -1.149 1.728 -15.039 1.00 94.38 214 ARG A N 1
ATOM 1707 C CA . ARG A 1 214 ? -1.894 2.475 -14.019 1.00 94.38 214 ARG A CA 1
ATOM 1708 C C . ARG A 1 214 ? -3.142 1.797 -13.470 1.00 94.38 214 ARG A C 1
ATOM 1710 O O . ARG A 1 214 ? -3.852 2.440 -12.698 1.00 94.38 214 ARG A O 1
ATOM 1717 N N . ASN A 1 215 ? -3.367 0.521 -13.772 1.00 96.62 215 ASN A N 1
ATOM 1718 C CA . ASN A 1 215 ? -4.339 -0.257 -13.015 1.00 96.62 215 ASN A CA 1
ATOM 1719 C C . ASN A 1 215 ? -3.842 -0.442 -11.579 1.00 96.62 215 ASN A C 1
ATOM 1721 O O . ASN A 1 215 ? -2.647 -0.610 -11.329 1.00 96.62 215 ASN A O 1
ATOM 1725 N N . ASN A 1 216 ? -4.762 -0.359 -10.624 1.00 97.69 216 ASN A N 1
ATOM 1726 C CA . ASN A 1 216 ? -4.406 -0.335 -9.219 1.00 97.69 216 ASN A CA 1
ATOM 1727 C C . ASN A 1 216 ? -5.445 -1.095 -8.400 1.00 97.69 216 ASN A C 1
ATOM 1729 O O . ASN A 1 216 ? -6.630 -0.765 -8.441 1.00 97.69 216 ASN A O 1
ATOM 1733 N N . TYR A 1 217 ? -4.995 -2.093 -7.650 1.00 98.56 217 TYR A N 1
ATOM 1734 C CA . TYR A 1 217 ? -5.866 -2.983 -6.888 1.00 98.56 217 TYR A CA 1
ATOM 1735 C C . TYR A 1 217 ? -5.302 -3.237 -5.498 1.00 98.56 217 TYR A C 1
ATOM 1737 O O . TYR A 1 217 ? -4.093 -3.156 -5.275 1.00 98.56 217 TYR A O 1
ATOM 1745 N N . ALA A 1 218 ? -6.179 -3.594 -4.568 1.00 98.69 218 ALA A N 1
ATOM 1746 C CA . ALA A 1 218 ? -5.784 -4.213 -3.315 1.00 98.69 218 ALA A CA 1
ATOM 1747 C C . ALA A 1 218 ? -6.673 -5.404 -2.989 1.00 98.69 218 ALA A C 1
ATOM 1749 O O . ALA A 1 218 ? -7.851 -5.439 -3.331 1.00 98.69 218 ALA A O 1
ATOM 1750 N N . VAL A 1 219 ? -6.099 -6.360 -2.278 1.00 98.69 219 VAL A N 1
ATOM 1751 C CA . VAL A 1 219 ? -6.815 -7.417 -1.584 1.00 98.69 219 VAL A CA 1
ATOM 1752 C C . VAL A 1 219 ? -6.590 -7.191 -0.099 1.00 98.69 219 VAL A C 1
ATOM 1754 O O . VAL A 1 219 ? -5.443 -7.154 0.334 1.00 98.69 219 VAL A O 1
ATOM 1757 N N . VAL A 1 220 ? -7.663 -7.033 0.674 1.00 98.62 220 VAL A N 1
ATOM 1758 C CA . VAL A 1 220 ? -7.604 -6.942 2.142 1.00 98.62 220 VAL A CA 1
ATOM 1759 C C . VAL A 1 220 ? -8.470 -8.051 2.716 1.00 98.62 220 VAL A C 1
ATOM 1761 O O . VAL A 1 220 ? -9.673 -8.071 2.460 1.00 98.62 220 VAL A O 1
ATOM 1764 N N . ASN A 1 221 ? -7.862 -9.002 3.428 1.00 97.81 221 ASN A N 1
ATOM 1765 C CA . ASN A 1 221 ? -8.514 -10.218 3.932 1.00 97.81 221 ASN A CA 1
ATOM 1766 C C . ASN A 1 221 ? -9.428 -10.875 2.878 1.00 97.81 221 ASN A C 1
ATOM 1768 O O . ASN A 1 221 ? -10.615 -11.083 3.116 1.00 97.81 221 ASN A O 1
ATOM 1772 N N . PHE A 1 222 ? -8.880 -11.156 1.690 1.00 96.94 222 PHE A N 1
ATOM 1773 C CA . PHE A 1 222 ? -9.588 -11.743 0.539 1.00 96.94 222 PHE A CA 1
ATOM 1774 C C . PHE A 1 222 ? -10.696 -10.893 -0.106 1.00 96.94 222 PHE A C 1
ATOM 1776 O O . PHE A 1 222 ? -11.279 -11.316 -1.104 1.00 96.94 222 PHE A O 1
ATOM 1783 N N . ARG A 1 223 ? -10.957 -9.669 0.362 1.00 98.31 223 ARG A N 1
ATOM 1784 C CA . ARG A 1 223 ? -11.826 -8.726 -0.351 1.00 98.31 223 ARG A CA 1
ATOM 1785 C C . ARG A 1 223 ? -11.025 -7.932 -1.379 1.00 98.31 223 ARG A C 1
ATOM 1787 O O . ARG A 1 223 ? -10.064 -7.260 -1.014 1.00 98.31 223 ARG A O 1
ATOM 1794 N N . LEU A 1 224 ? -11.446 -7.984 -2.642 1.00 98.62 224 LEU A N 1
ATOM 1795 C CA . LEU A 1 224 ? -10.880 -7.186 -3.732 1.00 98.62 224 LEU A CA 1
ATOM 1796 C C . LEU A 1 224 ? -11.391 -5.736 -3.678 1.00 98.62 224 LEU A C 1
ATOM 1798 O O . LEU A 1 224 ? -12.587 -5.494 -3.510 1.00 98.62 224 LEU A O 1
ATOM 1802 N N . PHE A 1 225 ? -10.481 -4.789 -3.878 1.00 98.75 225 PHE A N 1
ATOM 1803 C CA . PHE A 1 225 ? -10.736 -3.360 -4.009 1.00 98.75 225 PHE A CA 1
ATOM 1804 C C . PHE A 1 225 ? -10.129 -2.853 -5.316 1.00 98.75 225 PHE A C 1
ATOM 1806 O O . PHE A 1 225 ? -8.925 -2.994 -5.542 1.00 98.75 225 PHE A O 1
ATOM 1813 N N . ASP A 1 226 ? -10.951 -2.220 -6.152 1.00 98.44 226 ASP A N 1
ATOM 1814 C CA . ASP A 1 226 ? -10.473 -1.425 -7.284 1.00 98.44 226 ASP A CA 1
ATOM 1815 C C . ASP A 1 226 ? -10.038 -0.050 -6.768 1.00 98.44 226 ASP A C 1
ATOM 1817 O O . ASP A 1 226 ? -10.862 0.783 -6.379 1.00 98.44 226 ASP A O 1
ATOM 1821 N N . LEU A 1 227 ? -8.730 0.197 -6.735 1.00 98.25 227 LEU A N 1
ATOM 1822 C CA . LEU A 1 227 ? -8.169 1.424 -6.177 1.00 98.25 227 LEU A CA 1
ATOM 1823 C C . LEU A 1 227 ? -8.268 2.619 -7.137 1.00 98.25 227 LEU A C 1
ATOM 1825 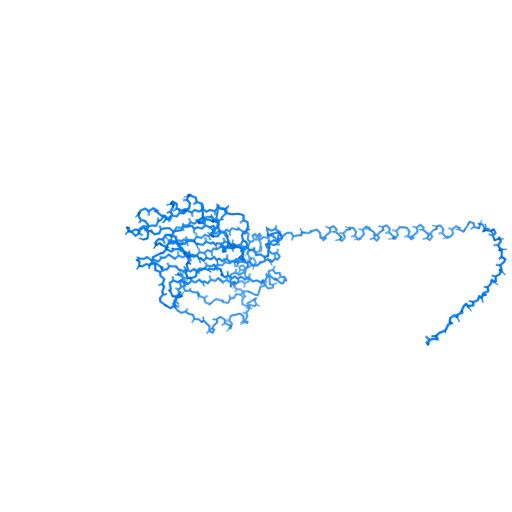O O . LEU A 1 227 ? -7.955 3.746 -6.742 1.00 98.25 227 LEU A O 1
ATOM 1829 N N . ASN A 1 228 ? -8.770 2.424 -8.362 1.00 95.75 228 ASN A N 1
ATOM 1830 C CA . ASN A 1 228 ? -9.195 3.526 -9.232 1.00 95.75 228 ASN A CA 1
ATOM 1831 C C . ASN A 1 228 ? -10.468 4.215 -8.704 1.00 95.75 228 ASN A C 1
ATOM 1833 O O . ASN A 1 228 ? -10.719 5.397 -8.982 1.00 95.75 228 ASN A O 1
ATOM 1837 N N . LEU A 1 229 ? -11.258 3.496 -7.898 1.00 97.12 229 LEU A N 1
ATOM 1838 C CA . LEU A 1 229 ? -12.434 4.022 -7.202 1.00 97.12 229 LEU A CA 1
ATOM 1839 C C . LEU A 1 229 ? -12.089 4.666 -5.856 1.00 97.12 229 LEU A C 1
ATOM 1841 O O . LEU A 1 229 ? -12.898 5.415 -5.319 1.00 97.12 229 LEU A O 1
ATOM 1845 N N . GLY A 1 230 ? -10.877 4.451 -5.346 1.00 97.25 230 GLY A N 1
ATOM 1846 C CA . GLY A 1 230 ? -10.372 5.105 -4.146 1.00 97.25 230 GLY A CA 1
ATOM 1847 C C . GLY A 1 230 ? -9.170 4.380 -3.555 1.00 97.25 230 GLY A C 1
ATOM 1848 O O . GLY A 1 230 ? -9.190 3.167 -3.380 1.00 97.25 230 GLY A O 1
ATOM 1849 N N . ARG A 1 231 ? -8.102 5.114 -3.242 1.00 97.94 231 ARG A N 1
ATOM 1850 C CA . ARG A 1 231 ? -6.819 4.528 -2.807 1.00 97.94 231 ARG A CA 1
ATOM 1851 C C . ARG A 1 231 ? -6.699 4.355 -1.298 1.00 97.94 231 ARG A C 1
ATOM 1853 O O . ARG A 1 231 ? -5.709 3.802 -0.828 1.00 97.94 231 ARG A O 1
ATOM 1860 N N . VAL A 1 232 ? -7.681 4.849 -0.549 1.00 98.75 232 VAL A N 1
ATOM 1861 C CA . VAL A 1 232 ? -7.693 4.798 0.911 1.00 98.75 232 VAL A CA 1
ATOM 1862 C C . VAL A 1 232 ? -8.784 3.833 1.343 1.00 98.75 232 VAL A C 1
ATOM 1864 O O . VAL A 1 232 ? -9.957 4.060 1.055 1.00 98.75 232 VAL A O 1
ATOM 1867 N N . VAL A 1 233 ? -8.398 2.758 2.021 1.00 98.88 233 VAL A N 1
ATOM 1868 C CA . VAL A 1 233 ? -9.308 1.722 2.512 1.00 98.88 233 VAL A CA 1
ATOM 1869 C C . VAL A 1 233 ? -9.291 1.739 4.033 1.00 98.88 233 VAL A C 1
ATOM 1871 O O . VAL A 1 233 ? -8.266 1.497 4.666 1.00 98.88 233 VAL A O 1
ATOM 1874 N N . LEU A 1 234 ? -10.439 2.039 4.624 1.00 98.88 234 LEU A N 1
ATOM 1875 C CA . LEU A 1 234 ? -10.662 2.018 6.061 1.00 98.88 234 LEU A CA 1
ATOM 1876 C C . LEU A 1 234 ? -11.197 0.639 6.422 1.00 98.88 234 LEU A C 1
ATOM 1878 O O . LEU A 1 234 ? -12.143 0.173 5.787 1.00 98.88 234 LEU A O 1
ATOM 1882 N N . ILE A 1 235 ? -10.628 0.010 7.444 1.00 98.81 235 ILE A N 1
ATOM 1883 C CA . ILE A 1 235 ? -11.042 -1.300 7.943 1.00 98.81 235 ILE A CA 1
ATOM 1884 C C . ILE A 1 235 ? -11.404 -1.175 9.419 1.00 98.81 235 ILE A C 1
ATOM 1886 O O . ILE A 1 235 ? -10.601 -0.729 10.241 1.00 98.81 235 ILE A O 1
ATOM 1890 N N . ALA A 1 236 ? -12.620 -1.597 9.745 1.00 98.38 236 ALA A N 1
ATOM 1891 C CA . ALA A 1 236 ? -13.116 -1.706 11.105 1.00 98.38 236 ALA A CA 1
ATOM 1892 C C . ALA A 1 236 ? -13.441 -3.180 11.391 1.00 98.38 236 ALA A C 1
ATOM 1894 O O . ALA A 1 236 ? -14.494 -3.674 10.966 1.00 98.38 236 ALA A O 1
ATOM 1895 N N . PRO A 1 237 ? -12.547 -3.902 12.085 1.00 98.00 237 PRO A N 1
ATOM 1896 C CA . PRO A 1 237 ? -12.863 -5.219 12.628 1.00 98.00 237 PRO A CA 1
ATOM 1897 C C . PRO A 1 237 ? -14.082 -5.135 13.549 1.00 98.00 237 PRO A C 1
ATOM 1899 O O . PRO A 1 237 ? -14.365 -4.059 14.070 1.00 98.00 237 PRO A O 1
ATOM 1902 N N . GLN A 1 238 ? -14.847 -6.212 13.682 1.00 97.38 238 GLN A N 1
ATOM 1903 C CA . GLN A 1 238 ? -16.026 -6.295 14.541 1.00 97.38 238 GLN A CA 1
ATOM 1904 C C . GLN A 1 238 ? -15.810 -7.348 15.633 1.00 97.38 238 GLN A C 1
ATOM 1906 O O . GLN A 1 238 ? -15.117 -8.341 15.415 1.00 97.38 238 GLN A O 1
ATOM 1911 N N . LYS A 1 239 ? -16.522 -7.204 16.753 1.00 95.62 239 LYS A N 1
ATOM 1912 C CA . LYS A 1 239 ? -16.506 -8.154 17.880 1.00 95.62 239 LYS A CA 1
ATOM 1913 C C . LYS A 1 239 ? -16.910 -9.579 17.500 1.00 95.62 239 LYS A C 1
ATOM 1915 O O . LYS A 1 239 ? -16.533 -10.520 18.187 1.00 95.62 239 LYS A O 1
ATOM 1920 N N . ASP A 1 240 ? -17.699 -9.735 16.437 1.00 95.94 240 ASP A N 1
ATOM 1921 C CA . ASP A 1 240 ? -18.116 -11.035 15.895 1.00 95.94 240 ASP A CA 1
ATOM 1922 C C . ASP A 1 240 ? -17.079 -11.657 14.935 1.00 95.94 240 ASP A C 1
ATOM 1924 O O . ASP A 1 240 ? -17.329 -12.707 14.350 1.00 95.94 240 ASP A O 1
ATOM 1928 N N . GLY A 1 241 ? -15.922 -11.011 14.755 1.00 94.50 241 GLY A N 1
ATOM 1929 C CA . GLY A 1 241 ? -14.853 -11.429 13.849 1.00 94.50 241 GLY A CA 1
ATOM 1930 C C . GLY A 1 241 ? -15.034 -10.969 12.400 1.00 94.50 241 GLY A C 1
ATOM 1931 O O . GLY A 1 241 ? -14.091 -11.068 11.611 1.00 94.50 241 GLY A O 1
ATOM 1932 N N . SER A 1 242 ? -16.200 -10.429 12.030 1.00 97.12 242 SER A N 1
ATOM 1933 C CA . SER A 1 242 ? -16.419 -9.878 10.692 1.00 97.12 242 SER A CA 1
ATOM 1934 C C . SER A 1 242 ? -15.667 -8.557 10.493 1.00 97.12 242 SER A C 1
ATOM 1936 O O . SER A 1 242 ? -15.218 -7.911 11.439 1.00 97.12 242 SER A O 1
ATOM 1938 N N . LEU A 1 243 ? -15.513 -8.133 9.237 1.00 98.31 243 LEU A N 1
ATOM 1939 C CA . LEU A 1 243 ? -14.864 -6.869 8.886 1.00 98.31 243 LEU A CA 1
ATOM 1940 C C . LEU A 1 243 ? -15.876 -5.928 8.227 1.00 98.31 243 LEU A C 1
ATOM 1942 O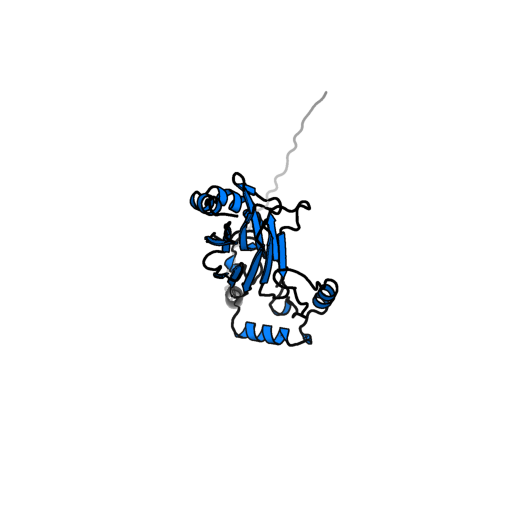 O . LEU A 1 243 ? -16.713 -6.346 7.421 1.00 98.31 243 LEU A O 1
ATOM 1946 N N . ARG A 1 244 ? -15.798 -4.636 8.545 1.00 98.38 244 ARG A N 1
ATOM 1947 C CA . ARG A 1 244 ? -16.428 -3.562 7.768 1.00 98.38 244 ARG A CA 1
ATOM 1948 C C . ARG A 1 244 ? -15.346 -2.776 7.050 1.00 98.38 244 ARG A C 1
ATOM 1950 O O . ARG A 1 244 ? -14.244 -2.607 7.569 1.00 98.38 244 ARG A O 1
ATOM 1957 N N . SER A 1 245 ? -15.665 -2.301 5.852 1.00 98.56 245 SER A N 1
ATOM 1958 C CA . SER A 1 245 ? -14.736 -1.539 5.025 1.00 98.56 245 SER A CA 1
ATOM 1959 C C . SER A 1 245 ? -15.401 -0.306 4.434 1.00 98.56 245 SER A C 1
ATOM 1961 O O . SER A 1 245 ? -16.547 -0.390 3.992 1.00 98.56 245 SER A O 1
ATOM 1963 N N . MET A 1 246 ? -14.656 0.789 4.340 1.00 98.62 246 MET A N 1
ATOM 1964 C CA . MET A 1 246 ? -15.040 1.999 3.614 1.00 98.62 246 MET A CA 1
ATOM 1965 C C . MET A 1 246 ? -13.893 2.394 2.681 1.00 98.62 246 MET A C 1
ATOM 1967 O O . MET A 1 246 ? -12.735 2.380 3.088 1.00 98.62 246 MET A O 1
ATOM 1971 N N . GLN A 1 247 ? -14.201 2.726 1.428 1.00 98.56 247 GLN A N 1
ATOM 1972 C CA . GLN A 1 247 ? -13.204 3.108 0.428 1.00 98.56 247 GLN A CA 1
ATOM 1973 C C . GLN A 1 247 ? -13.382 4.578 0.058 1.00 98.56 247 GLN A C 1
ATOM 1975 O O . GLN A 1 247 ? -14.490 5.012 -0.250 1.00 98.56 247 GLN A O 1
ATOM 1980 N N . LEU A 1 248 ? -12.291 5.340 0.095 1.00 98.44 248 LEU A N 1
ATOM 1981 C CA . LEU A 1 248 ? -12.288 6.782 -0.126 1.00 98.44 248 LEU A CA 1
ATOM 1982 C C . LEU A 1 248 ? -11.374 7.154 -1.288 1.00 98.44 248 LEU A C 1
ATOM 1984 O O . LEU A 1 248 ? -10.298 6.574 -1.479 1.00 98.44 248 LEU A O 1
ATOM 1988 N N . LYS A 1 249 ? -11.797 8.170 -2.040 1.00 97.12 249 LYS A N 1
ATOM 1989 C CA . LYS A 1 249 ? -11.120 8.659 -3.241 1.00 97.12 249 LYS A CA 1
ATOM 1990 C C . LYS A 1 249 ? -10.512 10.044 -3.015 1.00 97.12 249 LYS A C 1
ATOM 1992 O O . LYS A 1 249 ? -11.099 11.036 -3.449 1.00 97.12 249 LYS A O 1
ATOM 1997 N N . PRO A 1 250 ? -9.348 10.148 -2.348 1.00 93.69 250 PRO A N 1
ATOM 1998 C CA . PRO A 1 250 ? -8.621 11.406 -2.349 1.00 93.69 250 PRO A CA 1
ATOM 1999 C C . PRO A 1 250 ? -8.063 11.694 -3.750 1.00 93.69 250 PRO A C 1
ATOM 2001 O O . PRO A 1 250 ? -7.978 10.807 -4.607 1.00 93.69 250 PRO A O 1
ATOM 2004 N N . GLY A 1 251 ? -7.616 12.932 -3.959 1.00 93.81 251 GLY A N 1
ATOM 2005 C CA . GLY A 1 251 ? -6.701 13.242 -5.056 1.00 93.81 251 GLY A CA 1
ATOM 2006 C C . GLY A 1 251 ? -5.353 12.523 -4.900 1.00 93.81 251 GLY A C 1
ATOM 2007 O O . GLY A 1 251 ? -5.161 11.679 -4.022 1.00 93.81 251 GLY A O 1
ATOM 2008 N N . ILE A 1 252 ? -4.382 12.875 -5.745 1.00 96.44 252 ILE A N 1
ATOM 2009 C CA . ILE A 1 252 ? -3.014 12.355 -5.621 1.00 96.44 252 ILE A CA 1
ATOM 2010 C C . ILE A 1 252 ? -2.447 12.775 -4.263 1.00 96.44 252 ILE A C 1
ATOM 2012 O O . ILE A 1 252 ? -2.241 13.965 -4.026 1.00 96.44 252 ILE A O 1
ATOM 2016 N N . LEU A 1 253 ? -2.196 11.788 -3.401 1.00 97.25 253 LEU A N 1
ATOM 2017 C CA . LEU A 1 253 ? -1.695 11.972 -2.043 1.00 97.25 253 LEU A CA 1
ATOM 2018 C C . LEU A 1 253 ? -0.188 11.676 -1.995 1.00 97.25 253 LEU A C 1
ATOM 2020 O O . LEU A 1 253 ? 0.198 10.516 -2.149 1.00 97.25 253 LEU A O 1
ATOM 2024 N N . PRO A 1 254 ? 0.676 12.678 -1.777 1.00 98.06 254 PRO A N 1
ATOM 2025 C CA . PRO A 1 254 ? 2.098 12.453 -1.541 1.00 98.06 254 PRO A CA 1
ATOM 2026 C C . PRO A 1 254 ? 2.346 11.793 -0.187 1.00 98.06 254 PRO A C 1
ATOM 2028 O O . PRO A 1 254 ? 1.649 12.071 0.792 1.00 98.06 254 PRO A O 1
ATOM 2031 N N . SER A 1 255 ? 3.403 10.989 -0.087 1.00 98.19 255 SER A N 1
ATOM 2032 C CA . SER A 1 255 ? 3.729 10.250 1.141 1.00 98.19 255 SER A CA 1
ATOM 2033 C C . SER A 1 255 ? 3.944 11.166 2.354 1.00 98.19 255 SER A C 1
ATOM 2035 O O . SER A 1 255 ? 3.527 10.837 3.463 1.00 98.19 255 SER A O 1
ATOM 2037 N N . LYS A 1 256 ? 4.503 12.366 2.147 1.00 97.94 256 LYS A N 1
ATOM 2038 C CA . LYS A 1 256 ? 4.707 13.370 3.209 1.00 97.94 256 LYS A CA 1
ATOM 2039 C C . LYS A 1 256 ? 3.407 13.993 3.735 1.00 97.94 256 LYS A C 1
ATOM 2041 O O . LYS A 1 256 ? 3.393 14.499 4.854 1.00 97.94 256 LYS A O 1
ATOM 2046 N N . GLU A 1 257 ? 2.325 13.956 2.959 1.00 98.25 257 GLU A N 1
ATOM 2047 C CA . GLU A 1 257 ? 1.033 14.558 3.317 1.00 98.25 257 GLU A CA 1
ATOM 2048 C C . GLU A 1 257 ? 0.114 13.565 4.063 1.00 98.25 257 GLU A C 1
ATOM 2050 O O . GLU A 1 257 ? -0.856 13.984 4.692 1.00 98.25 257 GLU A O 1
ATOM 2055 N N . VAL A 1 258 ? 0.441 12.263 4.086 1.00 98.44 258 VAL A N 1
ATOM 2056 C CA . VAL A 1 258 ? -0.405 11.199 4.673 1.00 98.44 258 VAL A CA 1
ATOM 2057 C C . VAL A 1 258 ? -0.782 11.471 6.125 1.00 98.44 258 VAL A C 1
ATOM 2059 O O . VAL A 1 258 ? -1.944 11.335 6.495 1.00 98.44 258 VAL A O 1
ATOM 2062 N N . LYS A 1 259 ? 0.174 11.878 6.966 1.00 97.69 259 LYS A N 1
ATOM 2063 C CA . LYS A 1 259 ? -0.095 12.118 8.392 1.00 97.69 259 LYS A CA 1
ATOM 2064 C C . LYS A 1 259 ? -1.125 13.229 8.605 1.00 97.69 259 LYS A C 1
ATOM 2066 O O . LYS A 1 259 ? -1.949 13.113 9.508 1.00 97.69 259 LYS A O 1
ATOM 2071 N N . LEU A 1 260 ? -1.053 14.299 7.812 1.00 97.69 260 LEU A N 1
ATOM 2072 C CA . LEU A 1 260 ? -2.014 15.403 7.872 1.00 97.69 260 LEU A CA 1
ATOM 2073 C C . LEU A 1 260 ? -3.367 14.950 7.326 1.00 97.69 260 LEU A C 1
ATOM 2075 O O . LEU A 1 260 ? -4.366 15.094 8.019 1.00 97.69 260 LEU A O 1
ATOM 2079 N N . TYR A 1 261 ? -3.371 14.271 6.178 1.00 98.31 261 TYR A N 1
ATOM 2080 C CA . TYR A 1 261 ? -4.583 13.704 5.595 1.00 98.31 261 TYR A CA 1
ATOM 2081 C C . TYR A 1 261 ? -5.341 12.794 6.574 1.00 98.31 261 TYR A C 1
ATOM 2083 O O . TYR A 1 261 ? -6.547 12.943 6.729 1.00 98.31 261 TYR A O 1
ATOM 2091 N N . ILE A 1 262 ? -4.657 11.889 7.288 1.00 98.25 262 ILE A N 1
ATOM 2092 C CA . ILE A 1 262 ? -5.305 11.022 8.285 1.00 98.25 262 ILE A CA 1
ATOM 2093 C C . ILE A 1 262 ? -5.870 11.828 9.457 1.00 98.25 262 ILE A C 1
ATOM 2095 O O . ILE A 1 262 ? -6.954 11.509 9.940 1.00 98.25 262 ILE A O 1
ATOM 2099 N N . LYS A 1 263 ? -5.171 12.866 9.927 1.00 96.94 263 LYS A N 1
ATOM 2100 C CA . LYS A 1 263 ? -5.701 13.727 10.993 1.00 96.94 263 LYS A CA 1
ATOM 2101 C C . LYS A 1 263 ? -6.992 14.407 10.555 1.00 96.94 263 LYS A C 1
ATOM 2103 O O . LYS A 1 263 ? -7.966 14.338 11.294 1.00 96.94 263 LYS A O 1
ATOM 2108 N N . ASP A 1 264 ? -7.007 14.981 9.356 1.00 97.50 264 ASP A N 1
ATOM 2109 C CA . ASP A 1 264 ? -8.187 15.646 8.804 1.00 97.50 264 ASP A CA 1
ATOM 2110 C C . ASP A 1 264 ? -9.324 14.644 8.587 1.00 97.50 264 ASP A C 1
ATOM 2112 O O . ASP A 1 264 ? -10.470 14.903 8.952 1.00 97.50 264 ASP A O 1
ATOM 2116 N N . LEU A 1 265 ? -9.005 13.454 8.076 1.00 97.50 265 LEU A N 1
ATOM 2117 C CA . LEU A 1 265 ? -9.955 12.367 7.875 1.00 97.50 265 LEU A CA 1
ATOM 2118 C C . LEU A 1 265 ? -10.648 11.958 9.184 1.00 97.50 265 LEU A C 1
ATOM 2120 O O . LEU A 1 265 ? -11.859 11.756 9.208 1.00 97.50 265 LEU A O 1
ATOM 2124 N N . LEU A 1 266 ? -9.903 11.906 10.291 1.00 97.00 266 LEU A N 1
ATOM 2125 C CA . LEU A 1 266 ? -10.426 11.589 11.624 1.00 97.00 266 LEU A CA 1
ATOM 2126 C C . LEU A 1 266 ? -11.203 12.742 12.284 1.00 97.00 266 LEU A C 1
ATOM 2128 O O . LEU A 1 266 ? -11.639 12.593 13.424 1.00 97.00 266 LEU A O 1
ATOM 2132 N N . THR A 1 267 ? -11.419 13.862 11.586 1.00 96.62 267 THR A N 1
ATOM 2133 C CA . THR A 1 267 ? -12.382 14.905 11.988 1.00 96.62 267 THR A CA 1
ATOM 2134 C C . THR A 1 267 ? -13.732 14.771 11.281 1.00 96.62 267 THR A C 1
ATOM 2136 O O . THR A 1 267 ? -14.718 15.382 11.695 1.00 96.62 267 THR A O 1
ATOM 2139 N N . GLN A 1 268 ? -13.809 13.955 10.226 1.00 97.69 268 GLN A N 1
ATOM 2140 C CA . GLN A 1 268 ? -15.010 13.824 9.411 1.00 97.69 268 GLN A CA 1
ATOM 2141 C C . GLN A 1 268 ? -16.050 12.956 10.119 1.00 97.69 268 GLN A C 1
ATOM 2143 O O . GLN A 1 268 ? -15.772 11.824 10.519 1.00 97.69 268 GLN A O 1
ATOM 2148 N N . LYS A 1 269 ? -17.280 13.469 10.239 1.00 97.50 269 LYS A N 1
ATOM 2149 C CA . LYS A 1 269 ? -18.366 12.810 10.983 1.00 97.50 269 LYS A CA 1
ATOM 2150 C C . LYS A 1 269 ? -18.626 11.380 10.504 1.00 97.50 269 LYS A C 1
ATOM 2152 O O . LYS A 1 269 ? -18.820 10.494 11.332 1.00 97.50 269 LYS A O 1
ATOM 2157 N N . GLU A 1 270 ? -18.621 11.155 9.195 1.00 97.94 270 GLU A N 1
ATOM 2158 C CA . GLU A 1 270 ? -18.882 9.847 8.579 1.00 97.94 270 GLU A CA 1
ATOM 2159 C C . GLU A 1 270 ? -17.791 8.828 8.919 1.00 97.94 270 GLU A C 1
ATOM 2161 O O . GLU A 1 270 ? -18.095 7.702 9.305 1.00 97.94 270 GLU A O 1
ATOM 2166 N N . VAL A 1 271 ? -16.524 9.245 8.877 1.00 98.06 271 VAL A N 1
ATOM 2167 C CA . VAL A 1 271 ? -15.371 8.409 9.239 1.00 98.06 271 VAL A CA 1
ATOM 2168 C C . VAL A 1 271 ? -15.364 8.089 10.729 1.00 98.06 271 VAL A C 1
ATOM 2170 O O . VAL A 1 271 ? -15.151 6.943 11.125 1.00 98.06 271 VAL A O 1
ATOM 2173 N N . ILE A 1 272 ? -15.610 9.096 11.570 1.00 97.19 272 ILE A N 1
ATOM 2174 C CA . ILE A 1 272 ? -15.708 8.905 13.018 1.00 97.19 272 ILE A CA 1
ATOM 2175 C C . ILE A 1 272 ? -16.835 7.921 13.330 1.00 97.19 272 ILE A C 1
ATOM 2177 O O . ILE A 1 272 ? -16.632 7.007 14.124 1.00 97.19 272 ILE A O 1
ATOM 2181 N N . SER A 1 273 ? -17.999 8.085 12.694 1.00 97.19 273 SER A N 1
ATOM 2182 C CA . SER A 1 273 ? -19.143 7.185 12.878 1.00 97.19 273 SER A CA 1
ATOM 2183 C C . SER A 1 273 ? -18.777 5.765 12.454 1.00 97.19 273 SER A C 1
ATOM 2185 O O . SER A 1 273 ? -18.915 4.855 13.262 1.00 97.19 273 SER A O 1
ATOM 2187 N N . PHE A 1 274 ? -18.174 5.595 11.271 1.00 98.31 274 PHE A N 1
ATOM 2188 C CA . PHE A 1 274 ? -17.691 4.303 10.778 1.00 98.31 274 PHE A CA 1
ATOM 2189 C C . PHE A 1 274 ? -16.768 3.589 11.774 1.00 98.31 274 PHE A C 1
ATOM 2191 O O . PHE A 1 274 ? -16.938 2.395 12.006 1.00 98.31 274 PHE A O 1
ATOM 2198 N N . PHE A 1 275 ? -15.807 4.294 12.382 1.00 98.00 275 PHE A N 1
ATOM 2199 C CA . PHE A 1 275 ? -14.855 3.689 13.321 1.00 98.00 275 PHE A CA 1
ATOM 2200 C C . PHE A 1 275 ? -15.384 3.524 14.749 1.00 98.00 275 PHE A C 1
ATOM 2202 O O . PHE A 1 275 ? -14.897 2.654 15.475 1.00 98.00 275 PHE A O 1
ATOM 2209 N N . LEU A 1 276 ? -16.367 4.321 15.161 1.00 95.62 276 LEU A N 1
ATOM 2210 C CA . LEU A 1 276 ? -16.932 4.286 16.511 1.00 95.62 276 LEU A CA 1
ATOM 2211 C C . LEU A 1 276 ? -18.260 3.531 16.606 1.00 95.62 276 LEU A C 1
ATOM 2213 O O . LEU A 1 276 ? -18.908 3.583 17.654 1.00 95.62 276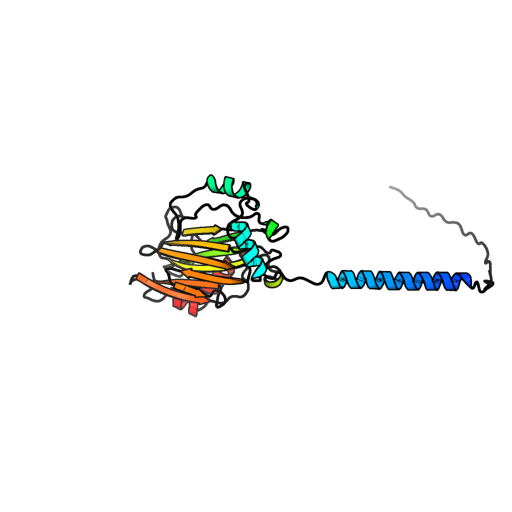 LEU A O 1
ATOM 2217 N N . GLU A 1 277 ? -18.642 2.800 15.560 1.00 96.06 277 GLU A N 1
ATOM 2218 C CA . GLU A 1 277 ? -19.757 1.861 15.628 1.00 96.06 277 GLU A CA 1
ATOM 2219 C C . GLU A 1 277 ? -19.600 0.898 16.814 1.00 96.06 277 GLU A C 1
ATOM 2221 O O . GLU A 1 277 ? -18.516 0.376 17.103 1.00 96.06 277 GLU A O 1
ATOM 2226 N N . LYS A 1 278 ? -20.709 0.639 17.518 1.00 95.38 278 LYS A N 1
ATOM 2227 C CA . LYS A 1 278 ? -20.722 -0.118 18.788 1.00 95.38 278 LYS A CA 1
ATOM 2228 C C . LYS A 1 278 ? -20.152 -1.538 18.648 1.00 95.38 278 LYS A C 1
ATOM 2230 O O . LYS A 1 278 ? -19.663 -2.118 19.629 1.00 95.38 278 LYS A O 1
ATOM 2235 N N . ALA A 1 279 ? -20.245 -2.096 17.446 1.00 95.81 279 ALA A N 1
ATOM 2236 C CA . ALA A 1 279 ? -19.792 -3.436 17.109 1.00 95.81 279 ALA A CA 1
ATOM 2237 C C . ALA A 1 279 ? -18.281 -3.532 16.807 1.00 95.81 279 ALA A C 1
ATOM 2239 O O . ALA A 1 279 ? -17.771 -4.646 16.800 1.00 95.81 279 ALA A O 1
ATOM 2240 N N . ASN A 1 280 ? -17.553 -2.419 16.628 1.00 96.00 280 ASN A N 1
ATOM 2241 C CA . ASN A 1 280 ? -16.161 -2.422 16.158 1.00 96.00 280 ASN A CA 1
ATOM 2242 C C . ASN A 1 280 ? -15.082 -2.817 17.201 1.00 96.00 280 ASN A C 1
ATOM 2244 O O . ASN A 1 280 ? -15.212 -2.414 18.368 1.00 96.00 280 ASN A O 1
ATOM 2248 N N . ILE A 1 281 ? -13.959 -3.352 16.660 1.00 81.94 281 ILE A N 1
ATOM 2249 C CA . ILE A 1 281 ? -12.754 -4.103 17.134 1.00 81.94 281 ILE A CA 1
ATOM 2250 C C . ILE A 1 281 ? -12.933 -5.616 17.275 1.00 81.94 281 ILE A C 1
ATOM 2252 O O . ILE A 1 281 ? -13.773 -6.030 18.101 1.00 81.94 281 ILE A O 1
#

Sequence (281 aa):
MQVISKYNVREQKVVRSLKIQPKISSNRNSRTIILGMFLVSQLVLLFISAHAQAQKNTKFNWDLSKKLQHLRNREDSTTWSKRNFKIDLKDIEFSGKPMVEGVFPGPKYSLIGDSAFVGNGTVGNYSGISLKDKKIIYNGFFVDKSFINQDYLGVKPNEVFFLVVVLTDYIAEDGNSHMEASVSSRNYPDYIGQGSIKTKNNKIDFISFLTADRNNYAVVNFRLFDLNLGRVVLIAPQKDGSLRSMQLKPGILPSKEVKLYIKDLLTQKEVISFFLEKANI